Protein AF-A0AAV1SAD4-F1 (afdb_monomer)

Structure (mmCIF, N/CA/C/O backbone):
data_AF-A0AAV1SAD4-F1
#
_entry.id   AF-A0AAV1SAD4-F1
#
loop_
_atom_site.group_PDB
_atom_site.id
_atom_site.type_symbol
_atom_site.label_atom_id
_atom_site.label_alt_id
_atom_site.label_comp_id
_atom_site.label_asym_id
_atom_site.label_entity_id
_atom_site.label_seq_id
_atom_site.pdbx_PDB_ins_code
_atom_site.Cartn_x
_atom_site.Cartn_y
_atom_site.Cartn_z
_atom_site.occupancy
_atom_site.B_iso_or_equiv
_atom_site.auth_seq_id
_atom_site.auth_comp_id
_atom_site.auth_asym_id
_atom_site.auth_atom_id
_atom_site.pdbx_PDB_model_num
ATOM 1 N N . MET A 1 1 ? 13.005 -29.654 -19.635 1.00 47.50 1 MET A N 1
ATOM 2 C CA . MET A 1 1 ? 13.054 -30.539 -18.447 1.00 47.50 1 MET A CA 1
ATOM 3 C C . MET A 1 1 ? 14.117 -29.934 -17.543 1.00 47.50 1 MET A C 1
ATOM 5 O O . MET A 1 1 ? 15.241 -29.837 -17.996 1.00 47.50 1 MET A O 1
ATOM 9 N N . SER A 1 2 ? 13.834 -29.338 -16.391 1.00 42.03 2 SER A N 1
ATOM 10 C CA . SER A 1 2 ? 12.905 -29.763 -15.346 1.00 42.03 2 SER A CA 1
ATOM 11 C C . SER A 1 2 ? 12.350 -28.556 -14.591 1.00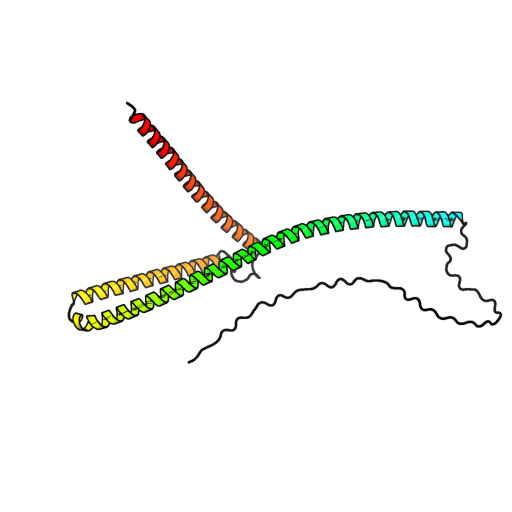 42.03 2 SER A C 1
ATOM 13 O O . SER A 1 2 ? 13.079 -27.618 -14.285 1.00 42.03 2 SER A O 1
ATOM 15 N N . CYS A 1 3 ? 11.055 -28.612 -14.304 1.00 34.84 3 CYS A N 1
ATOM 16 C CA . CYS A 1 3 ? 10.322 -27.637 -13.512 1.00 34.84 3 CYS A CA 1
ATOM 17 C C . CYS A 1 3 ? 10.484 -27.967 -12.021 1.00 34.84 3 CYS A C 1
ATOM 19 O O . CYS A 1 3 ? 10.421 -29.139 -11.648 1.00 34.84 3 CYS A O 1
ATOM 21 N N . VAL A 1 4 ? 10.635 -26.951 -11.172 1.00 51.88 4 VAL A N 1
ATOM 22 C CA . VAL A 1 4 ? 10.499 -27.070 -9.712 1.00 51.88 4 VAL A CA 1
ATOM 23 C C . VAL A 1 4 ? 9.319 -26.186 -9.299 1.00 51.88 4 VAL A C 1
ATOM 25 O O . VAL A 1 4 ? 9.331 -25.006 -9.644 1.00 51.88 4 VAL A O 1
ATOM 28 N N . PRO A 1 5 ? 8.291 -26.708 -8.607 1.00 47.97 5 PRO A N 1
ATOM 29 C CA . PRO A 1 5 ? 7.202 -25.884 -8.104 1.00 47.97 5 PRO A CA 1
ATOM 30 C C . PRO A 1 5 ? 7.558 -25.344 -6.712 1.00 47.97 5 PRO A C 1
ATOM 32 O O . PRO A 1 5 ? 7.865 -26.115 -5.802 1.00 47.97 5 PRO A O 1
ATOM 35 N N . ALA A 1 6 ? 7.496 -24.024 -6.533 1.00 39.41 6 ALA A N 1
ATOM 36 C CA . ALA A 1 6 ? 7.494 -23.405 -5.211 1.00 39.41 6 ALA A CA 1
ATOM 37 C C . ALA A 1 6 ? 6.048 -23.347 -4.695 1.00 39.41 6 ALA A C 1
ATOM 39 O O . ALA A 1 6 ? 5.151 -22.826 -5.352 1.00 39.41 6 ALA A O 1
ATOM 40 N N . SER A 1 7 ? 5.833 -23.962 -3.535 1.00 46.22 7 SER A N 1
ATOM 41 C CA . SER A 1 7 ? 4.544 -24.111 -2.864 1.00 46.22 7 SER A CA 1
ATOM 42 C C . SER A 1 7 ? 4.172 -22.827 -2.121 1.00 46.22 7 SER A C 1
ATOM 44 O O . SER A 1 7 ? 4.804 -22.490 -1.123 1.00 46.22 7 SER A O 1
ATOM 46 N N . THR A 1 8 ? 3.113 -22.150 -2.561 1.00 41.09 8 THR A N 1
ATOM 47 C CA . THR A 1 8 ? 2.478 -21.042 -1.833 1.00 41.09 8 THR A CA 1
ATOM 48 C C . THR A 1 8 ? 1.743 -21.579 -0.603 1.00 41.09 8 THR A C 1
ATOM 50 O O . THR A 1 8 ? 0.811 -22.372 -0.726 1.00 41.09 8 THR A O 1
ATOM 53 N N . ALA A 1 9 ? 2.160 -21.157 0.592 1.00 47.12 9 ALA A N 1
ATOM 54 C CA . ALA A 1 9 ? 1.452 -21.420 1.842 1.00 47.12 9 ALA A CA 1
ATOM 55 C C . ALA A 1 9 ? 0.443 -20.293 2.122 1.00 47.12 9 ALA A C 1
ATOM 57 O O . ALA A 1 9 ? 0.798 -19.117 2.107 1.00 47.12 9 ALA A O 1
ATOM 58 N N . ALA A 1 10 ? -0.815 -20.657 2.377 1.00 48.88 10 ALA A N 1
ATOM 59 C CA . ALA A 1 10 ? -1.876 -19.734 2.775 1.00 48.88 10 ALA A CA 1
ATOM 60 C C . ALA A 1 10 ? -1.817 -19.434 4.289 1.00 48.88 10 ALA A C 1
ATOM 62 O O . ALA A 1 10 ? -1.501 -20.338 5.069 1.00 48.88 10 ALA A O 1
ATOM 63 N N . PRO A 1 11 ? -2.170 -18.217 4.743 1.00 47.72 11 PRO A N 1
ATOM 64 C CA . PRO A 1 11 ? -2.260 -17.919 6.166 1.00 47.72 11 PRO A CA 1
ATOM 65 C C . PRO A 1 11 ? -3.552 -18.500 6.760 1.00 47.72 11 PRO A C 1
ATOM 67 O O . PRO A 1 11 ? -4.663 -18.105 6.412 1.00 47.72 11 PRO A O 1
ATOM 70 N N . THR A 1 12 ? -3.412 -19.437 7.696 1.00 42.53 12 THR A N 1
ATOM 71 C CA . THR A 1 12 ? -4.502 -19.894 8.568 1.00 42.53 12 THR A CA 1
ATOM 72 C C . THR A 1 12 ? -4.794 -18.847 9.639 1.00 42.53 12 THR A C 1
ATOM 74 O O . THR A 1 12 ? -3.995 -18.633 10.548 1.00 42.53 12 THR A O 1
ATOM 77 N N . THR A 1 13 ? -5.962 -18.216 9.556 1.00 45.00 13 THR A N 1
ATOM 78 C CA . THR A 1 13 ? -6.520 -17.357 10.605 1.00 45.00 13 THR A CA 1
ATOM 79 C C . THR A 1 13 ? -7.121 -18.214 11.719 1.00 45.00 13 THR A C 1
ATOM 81 O O . THR A 1 13 ? -8.173 -18.832 11.545 1.00 45.00 13 THR A O 1
ATOM 84 N N . THR A 1 14 ? -6.466 -18.248 12.876 1.00 44.12 14 THR A N 1
ATOM 85 C CA . THR A 1 14 ? -6.979 -18.902 14.086 1.00 44.12 14 THR A CA 1
ATOM 86 C C . THR A 1 14 ? -7.997 -17.987 14.769 1.00 44.12 14 THR A C 1
ATOM 88 O O . THR A 1 14 ? -7.634 -16.994 15.396 1.00 44.12 14 THR A O 1
ATOM 91 N N . SER A 1 15 ? -9.286 -18.305 14.648 1.00 40.00 15 SER A N 1
ATOM 92 C CA . SER A 1 15 ? -10.351 -17.653 15.413 1.00 40.00 15 SER A CA 1
ATOM 93 C C . SER A 1 15 ? -10.410 -18.222 16.832 1.00 40.00 15 SER A C 1
ATOM 95 O O . SER A 1 15 ? -10.844 -19.352 17.049 1.00 40.00 15 SER A O 1
ATOM 97 N N . SER A 1 16 ? -9.995 -17.425 17.813 1.00 39.62 16 SER A N 1
ATOM 98 C CA . SER A 1 16 ? -10.143 -17.725 19.239 1.00 39.62 16 SER A CA 1
ATOM 99 C C . SER A 1 16 ? -11.574 -17.415 19.690 1.00 39.62 16 SER A C 1
ATOM 101 O O . SER A 1 16 ? -11.903 -16.275 20.009 1.00 39.62 16 SER A O 1
ATOM 103 N N . SER A 1 17 ? -12.445 -18.423 19.713 1.00 39.91 17 SER A N 1
ATOM 104 C CA . SER A 1 17 ? -13.779 -18.324 20.312 1.00 39.91 17 SER A CA 1
ATOM 105 C C . SER A 1 17 ? -13.688 -18.436 21.837 1.00 39.91 17 SER A C 1
ATOM 107 O O . SER A 1 17 ? -13.394 -19.505 22.374 1.00 39.91 17 SER A O 1
ATOM 109 N N . SER A 1 18 ? -13.955 -17.339 22.544 1.00 41.00 18 SER A N 1
ATOM 110 C CA . SER A 1 18 ? -14.131 -17.313 23.995 1.00 41.00 18 SER A CA 1
ATOM 111 C C . SER A 1 18 ? -15.512 -17.863 24.369 1.00 41.00 18 SER A C 1
ATOM 113 O O . SER A 1 18 ? -16.544 -17.223 24.182 1.00 41.00 18 SER A O 1
ATOM 115 N N . THR A 1 19 ? -15.547 -19.079 24.912 1.00 36.53 19 THR A N 1
ATOM 116 C CA . THR A 1 19 ? -16.754 -19.665 25.507 1.00 36.53 19 THR A CA 1
ATOM 117 C C . THR A 1 19 ? -17.014 -19.043 26.877 1.00 36.53 19 THR A C 1
ATOM 119 O O . THR A 1 19 ? -16.312 -19.337 27.845 1.00 36.53 19 THR A O 1
ATOM 122 N N . THR A 1 20 ? -18.033 -18.194 26.975 1.00 38.34 20 THR A N 1
ATOM 123 C CA . THR A 1 20 ? -18.615 -17.745 28.242 1.00 38.34 20 THR A CA 1
ATOM 124 C C . THR A 1 20 ? -19.526 -18.841 28.798 1.00 38.34 20 THR A C 1
ATOM 126 O O . THR A 1 20 ? -20.570 -19.171 28.239 1.00 38.34 20 THR A O 1
ATOM 129 N N . THR A 1 21 ? -19.126 -19.441 29.916 1.00 34.22 21 THR A N 1
ATOM 130 C CA . THR A 1 21 ? -19.939 -20.392 30.677 1.00 34.22 21 THR A CA 1
ATOM 131 C C . THR A 1 21 ? -21.020 -19.645 31.459 1.00 34.22 21 THR A C 1
ATOM 133 O O . THR A 1 21 ? -20.768 -19.047 32.502 1.00 34.22 21 THR A O 1
ATOM 136 N N . ALA A 1 22 ? -22.255 -19.689 30.961 1.00 37.06 22 ALA A N 1
ATOM 137 C CA . ALA A 1 22 ? -23.435 -19.313 31.729 1.00 37.06 22 ALA A CA 1
ATOM 138 C C . ALA A 1 22 ? -23.780 -20.442 32.719 1.00 37.06 22 ALA A C 1
ATOM 140 O O . ALA A 1 22 ? -24.208 -21.523 32.321 1.00 37.06 22 ALA A O 1
ATOM 141 N N . GLN A 1 23 ? -23.589 -20.202 34.019 1.00 38.56 23 GLN A N 1
ATOM 142 C CA . GLN A 1 23 ? -24.129 -21.059 35.077 1.00 38.56 23 GLN A CA 1
ATOM 143 C C . GLN A 1 23 ? -25.622 -20.761 35.260 1.00 38.56 23 GLN A C 1
ATOM 145 O O . GLN A 1 23 ? -26.006 -19.797 35.919 1.00 38.56 23 GLN A O 1
ATOM 150 N N . THR A 1 24 ? -26.473 -21.606 34.685 1.00 34.53 24 THR A N 1
ATOM 151 C CA . THR A 1 24 ? -27.899 -21.679 35.017 1.00 34.53 24 THR A CA 1
ATOM 152 C C . THR A 1 24 ? -28.113 -22.770 36.063 1.00 34.53 24 THR A C 1
ATOM 154 O O . THR A 1 24 ? -28.071 -23.959 35.747 1.00 34.53 24 THR A O 1
ATOM 157 N N . SER A 1 25 ? -28.353 -22.375 37.312 1.00 38.00 25 SER A N 1
ATOM 158 C CA . SER A 1 25 ? -28.836 -23.278 38.361 1.00 38.00 25 SER A CA 1
ATOM 159 C C . SER A 1 25 ? -30.273 -23.698 38.050 1.00 38.00 25 SER A C 1
ATOM 161 O O . SER A 1 25 ? -31.189 -22.884 38.142 1.00 38.00 25 SER A O 1
ATOM 163 N N . SER A 1 26 ? -30.474 -24.967 37.693 1.00 33.97 26 SER A N 1
ATOM 164 C CA . SER A 1 26 ? -31.797 -25.592 37.617 1.00 33.97 26 SER A CA 1
ATOM 165 C C . SER A 1 26 ? -31.965 -26.560 38.789 1.00 33.97 26 SER A C 1
ATOM 167 O O . SER A 1 26 ? -31.167 -27.472 38.992 1.00 33.97 26 SER A O 1
ATOM 169 N N . LEU A 1 27 ? -32.991 -26.318 39.606 1.00 34.34 27 LEU A N 1
ATOM 170 C CA . LEU A 1 27 ? -33.433 -27.223 40.662 1.00 34.34 27 LEU A CA 1
ATOM 171 C C . LEU A 1 27 ? -34.389 -28.243 40.037 1.00 34.34 27 LEU A C 1
ATOM 173 O O . LEU A 1 27 ? -35.474 -27.887 39.581 1.00 34.34 27 LEU A O 1
ATOM 177 N N . VAL A 1 28 ? -33.971 -29.506 40.011 1.00 35.78 28 VAL A N 1
ATOM 178 C CA . VAL A 1 28 ? -34.804 -30.640 39.603 1.00 35.78 28 VAL A CA 1
ATOM 179 C C . VAL A 1 28 ? -35.672 -31.054 40.793 1.00 35.78 28 VAL A C 1
ATOM 181 O O . VAL A 1 28 ? -35.161 -31.475 41.828 1.00 35.78 28 VAL A O 1
ATOM 184 N N . VAL A 1 29 ? -36.992 -30.938 40.641 1.00 40.72 29 VAL A N 1
ATOM 185 C CA . VAL A 1 29 ? -37.989 -31.551 41.528 1.00 40.72 29 VAL A CA 1
ATOM 186 C C . VAL A 1 29 ? -38.314 -32.938 40.979 1.00 40.72 29 VAL A C 1
ATOM 188 O O . VAL A 1 29 ? -38.697 -33.066 39.818 1.00 40.72 29 VAL A O 1
ATOM 191 N N . ALA A 1 30 ? -38.197 -33.969 41.813 1.00 39.44 30 ALA A N 1
ATOM 192 C CA . ALA A 1 30 ? -38.729 -35.302 41.543 1.00 39.44 30 ALA A CA 1
ATOM 193 C C . ALA A 1 30 ? -39.940 -35.563 42.461 1.00 39.44 30 ALA A C 1
ATOM 195 O O . ALA A 1 30 ? -39.843 -35.288 43.659 1.00 39.44 30 ALA A O 1
ATOM 196 N N . PRO A 1 31 ? -41.069 -36.100 41.959 1.00 49.00 31 PRO A N 1
ATOM 197 C CA . PRO A 1 31 ? -42.171 -36.537 42.802 1.00 49.00 31 PRO A CA 1
ATOM 198 C C . PRO A 1 31 ? -42.056 -38.039 43.090 1.00 49.00 31 PRO A C 1
ATOM 200 O O . PRO A 1 31 ? -41.781 -38.838 42.197 1.00 49.00 31 PRO A O 1
ATOM 203 N N . SER A 1 32 ? -42.319 -38.461 44.324 1.00 36.62 32 SER A N 1
ATOM 204 C CA . SER A 1 32 ? -42.638 -39.863 44.625 1.00 36.62 32 SER A CA 1
ATOM 205 C C . SER A 1 32 ? -43.523 -39.937 45.864 1.00 36.62 32 SER A C 1
ATOM 207 O O . SER A 1 32 ? -43.111 -39.588 46.966 1.00 36.62 32 SER A O 1
ATOM 209 N N . SER A 1 33 ? -44.765 -40.367 45.642 1.00 46.34 33 SER A N 1
ATOM 210 C CA . SER A 1 33 ? -45.731 -40.730 46.677 1.00 46.34 33 SER A CA 1
ATOM 211 C C . SER A 1 33 ? -45.320 -42.026 47.373 1.00 46.34 33 SER A C 1
ATOM 213 O O . SER A 1 33 ? -44.885 -42.970 46.718 1.00 46.34 33 SER A O 1
ATOM 215 N N . GLY A 1 34 ? -45.547 -42.094 48.683 1.00 37.94 34 GLY A N 1
ATOM 216 C CA . GLY A 1 34 ? -45.441 -43.312 49.478 1.00 37.94 34 GLY A CA 1
ATOM 217 C C . GLY A 1 34 ? -46.221 -43.161 50.778 1.00 37.94 34 GLY A C 1
ATOM 218 O O . GLY A 1 34 ? -45.731 -42.581 51.741 1.00 37.94 34 GLY A O 1
ATOM 219 N N . THR A 1 35 ? -47.458 -43.652 50.789 1.00 42.91 35 THR A N 1
ATOM 220 C CA . THR A 1 35 ? -48.284 -43.820 51.988 1.00 42.91 35 THR A CA 1
ATOM 221 C C . THR A 1 35 ? -47.837 -45.070 52.740 1.00 42.91 35 THR A C 1
ATOM 223 O O . THR A 1 35 ? -47.838 -46.150 52.157 1.00 42.91 35 THR A O 1
ATOM 226 N N . SER A 1 36 ? -47.533 -44.946 54.034 1.00 36.09 36 SER A N 1
ATOM 227 C CA . SER A 1 36 ? -47.919 -45.950 55.036 1.00 36.09 36 SER A CA 1
ATOM 228 C C . SER A 1 36 ? -47.725 -45.426 56.458 1.00 36.09 36 SER A C 1
ATOM 230 O O . SER A 1 36 ? -46.679 -44.892 56.815 1.00 36.09 36 SER A O 1
ATOM 232 N N . SER A 1 37 ? -48.776 -45.575 57.256 1.00 44.12 37 SER A N 1
ATOM 233 C CA . SER A 1 37 ? -48.882 -45.168 58.654 1.00 44.12 37 SER A CA 1
ATOM 234 C C . SER A 1 37 ? -48.342 -46.252 59.592 1.00 44.12 37 SER A C 1
ATOM 236 O O . SER A 1 37 ? -48.766 -47.397 59.474 1.00 44.12 37 SER A O 1
ATOM 238 N N . SER A 1 38 ? -47.540 -45.896 60.607 1.00 32.88 38 SER A N 1
ATOM 239 C CA . SER A 1 38 ? -47.575 -46.582 61.912 1.00 32.88 38 SER A CA 1
ATOM 240 C C . SER A 1 38 ? -47.016 -45.721 63.063 1.00 32.88 38 SER A C 1
ATOM 242 O O . SER A 1 38 ? -45.835 -45.404 63.120 1.00 32.88 38 SER A O 1
ATOM 244 N N . VAL A 1 39 ? -47.942 -45.347 63.943 1.00 39.41 39 VAL A N 1
ATOM 245 C CA . VAL A 1 39 ? -47.931 -45.081 65.397 1.00 39.41 39 VAL A CA 1
ATOM 246 C C . VAL A 1 39 ? -46.599 -44.984 66.189 1.00 39.41 39 VAL A C 1
ATOM 248 O O . VAL A 1 39 ? -45.808 -45.918 66.249 1.00 39.41 39 VAL A O 1
ATOM 251 N N . THR A 1 40 ? -46.510 -43.876 66.947 1.00 42.31 40 THR A N 1
ATOM 252 C CA . THR A 1 40 ? -45.851 -43.644 68.261 1.00 42.31 40 THR A CA 1
ATOM 253 C C . THR A 1 40 ? -44.348 -43.884 68.444 1.00 42.31 40 THR A C 1
ATOM 255 O O . THR A 1 40 ? -43.922 -44.980 68.785 1.00 42.31 40 THR A O 1
ATOM 258 N N . ALA A 1 41 ? -43.592 -42.780 68.476 1.00 34.94 41 ALA A N 1
ATOM 259 C CA . ALA A 1 41 ? -42.580 -42.515 69.502 1.00 34.94 41 ALA A CA 1
ATOM 260 C C . ALA A 1 41 ? -42.343 -40.997 69.606 1.00 34.94 41 ALA A C 1
ATOM 262 O O . ALA A 1 41 ? -42.119 -40.315 68.610 1.00 34.94 41 ALA A O 1
ATOM 263 N N . LEU A 1 42 ? -42.440 -40.466 70.824 1.00 51.56 42 LEU A N 1
ATOM 264 C CA . LEU A 1 42 ? -42.079 -39.096 71.174 1.00 51.56 42 LEU A CA 1
ATOM 265 C C . LEU A 1 42 ? -40.561 -38.930 71.047 1.00 51.56 42 LEU A C 1
ATOM 267 O O . LEU A 1 42 ? -39.835 -39.241 71.985 1.00 51.56 42 LEU A O 1
ATOM 271 N N . THR A 1 43 ? -40.079 -38.413 69.924 1.00 39.72 43 THR A N 1
ATOM 272 C CA . THR A 1 43 ? -38.718 -37.880 69.809 1.00 39.72 43 THR A CA 1
ATOM 273 C C . THR A 1 43 ? -38.718 -36.695 68.853 1.00 39.72 43 THR A C 1
ATOM 275 O O . THR A 1 43 ? -39.363 -36.701 67.809 1.00 39.72 43 THR A O 1
ATOM 278 N N . ALA A 1 44 ? -38.063 -35.628 69.303 1.00 51.78 44 ALA A N 1
ATOM 279 C CA . ALA A 1 44 ? -38.065 -34.292 68.731 1.00 51.78 44 ALA A CA 1
ATOM 280 C C . ALA A 1 44 ? -37.983 -34.270 67.196 1.00 51.78 44 ALA A C 1
ATOM 282 O O . ALA A 1 44 ? -37.017 -34.751 66.606 1.00 51.78 44 ALA A O 1
ATOM 283 N N . ALA A 1 45 ? -38.970 -33.627 66.566 1.00 41.94 45 ALA A N 1
ATOM 284 C CA . ALA A 1 45 ? -38.837 -33.149 65.198 1.00 41.94 45 ALA A CA 1
ATOM 285 C C . ALA A 1 45 ? -37.524 -32.348 65.078 1.00 41.94 45 ALA A C 1
ATOM 287 O O . ALA A 1 45 ? -37.270 -31.508 65.953 1.0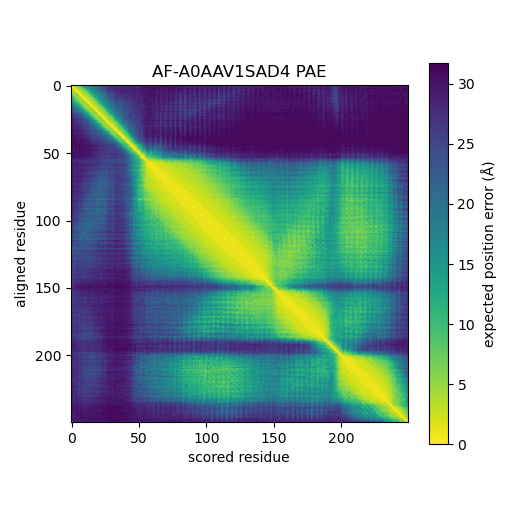0 41.94 45 ALA A O 1
ATOM 288 N N . PRO A 1 46 ? -36.702 -32.549 64.030 1.00 45.28 46 PRO A N 1
ATOM 289 C CA . PRO A 1 46 ? -35.604 -31.643 63.744 1.00 45.28 46 PRO A CA 1
ATOM 290 C C . PRO A 1 46 ? -36.220 -30.274 63.459 1.00 45.28 46 PRO A C 1
ATOM 292 O O . PRO A 1 46 ? -36.757 -30.022 62.380 1.00 45.28 46 PRO A O 1
ATOM 295 N N . LYS A 1 47 ? -36.209 -29.393 64.462 1.00 52.91 47 LYS A N 1
ATOM 296 C CA . LYS A 1 47 ? -36.458 -27.975 64.250 1.00 52.91 47 LYS A CA 1
ATOM 297 C C . LYS A 1 47 ? -35.346 -27.507 63.325 1.00 52.91 47 LYS A C 1
ATOM 299 O O . LYS A 1 47 ? -34.212 -27.316 63.755 1.00 52.91 47 LYS A O 1
ATOM 304 N N . LEU A 1 48 ? -35.697 -27.323 62.054 1.00 49.59 48 LEU A N 1
ATOM 305 C CA . LEU A 1 48 ? -35.081 -26.303 61.214 1.00 49.59 48 LEU A CA 1
ATOM 306 C C . LEU A 1 48 ? -34.882 -25.069 62.112 1.00 49.59 48 LEU A C 1
ATOM 308 O O . LEU A 1 48 ? -35.788 -24.800 62.913 1.00 49.59 48 LEU A O 1
ATOM 312 N N . PRO A 1 49 ? -33.744 -24.354 62.071 1.00 48.59 49 PRO A N 1
ATOM 313 C CA . PRO A 1 49 ? -33.608 -23.113 62.817 1.00 48.59 49 PRO A CA 1
ATOM 314 C C . PRO A 1 49 ? -34.615 -22.111 62.241 1.00 48.59 49 PRO A C 1
ATOM 316 O O . PRO A 1 49 ? -34.321 -21.333 61.342 1.00 48.59 49 PRO A O 1
ATOM 319 N N . SER A 1 50 ? -35.853 -22.192 62.716 1.00 55.66 50 SER A N 1
ATOM 320 C CA . SER A 1 50 ? -36.910 -21.252 62.432 1.00 55.66 50 SER A CA 1
ATOM 321 C C . SER A 1 50 ? -36.515 -19.989 63.162 1.00 55.66 50 SER A C 1
ATOM 323 O O . SER A 1 50 ? -36.740 -19.846 64.363 1.00 55.66 50 SER A O 1
ATOM 325 N N . GLU A 1 51 ? -35.962 -19.049 62.410 1.00 56.78 51 GLU A N 1
ATOM 326 C CA . GLU A 1 51 ? -35.687 -17.671 62.821 1.00 56.78 51 GLU A CA 1
ATOM 327 C C . GLU A 1 51 ? -36.943 -16.927 63.343 1.00 56.78 51 GLU A C 1
ATOM 329 O O . GLU A 1 51 ? -36.869 -15.810 63.848 1.00 56.78 51 GLU A O 1
ATOM 334 N N . VAL A 1 52 ? -38.098 -17.593 63.260 1.00 55.53 52 VAL A N 1
ATOM 335 C CA . VAL A 1 52 ? -39.450 -17.183 63.644 1.00 55.53 52 VAL A CA 1
ATOM 336 C C . VAL A 1 52 ? -39.859 -17.662 65.051 1.00 55.53 52 VAL A C 1
ATOM 338 O O . VAL A 1 52 ? -40.753 -17.079 65.659 1.00 55.53 52 VAL A O 1
ATOM 341 N N . THR A 1 53 ? -39.242 -18.709 65.615 1.00 52.09 53 THR A N 1
ATOM 342 C CA . THR A 1 53 ? -39.650 -19.224 66.940 1.00 52.09 53 THR A CA 1
ATOM 343 C C . THR A 1 53 ? -39.045 -18.402 68.076 1.00 52.09 53 THR A C 1
ATOM 345 O O . THR A 1 53 ? -37.892 -18.603 68.440 1.00 52.09 53 THR A O 1
ATOM 348 N N . GLY A 1 54 ? -39.848 -17.499 68.646 1.00 62.72 54 GLY A N 1
ATOM 349 C CA . GLY A 1 54 ? -39.479 -16.641 69.781 1.00 62.72 54 GLY A CA 1
ATOM 350 C C . GLY A 1 54 ? -39.571 -15.138 69.500 1.00 62.72 54 GLY A C 1
ATOM 351 O O . GLY A 1 54 ? -39.480 -14.361 70.444 1.00 62.72 54 GLY A O 1
ATOM 352 N N . LYS A 1 55 ? -39.793 -14.742 68.239 1.00 62.56 55 LYS A N 1
ATOM 353 C CA . LYS A 1 55 ? -39.997 -13.349 67.816 1.00 62.56 55 LYS A CA 1
ATOM 354 C C . LYS A 1 55 ? -41.489 -13.025 67.737 1.00 62.56 55 LYS A C 1
ATOM 356 O O . LYS A 1 55 ? -42.290 -13.881 67.348 1.00 62.56 55 LYS A O 1
ATOM 361 N N . THR A 1 56 ? -41.888 -11.808 68.097 1.00 77.88 56 THR A N 1
ATOM 362 C CA . THR A 1 56 ? -43.279 -11.371 67.884 1.00 77.88 56 THR A CA 1
ATOM 363 C C . THR A 1 56 ? -43.543 -11.190 66.383 1.00 77.88 56 THR A C 1
ATOM 365 O O . THR A 1 56 ? -42.625 -10.949 65.603 1.00 77.88 56 THR A O 1
ATOM 368 N N . VAL A 1 57 ? -44.804 -11.301 65.944 1.00 82.50 57 VAL A N 1
ATOM 369 C CA . VAL A 1 57 ? -45.186 -11.080 64.528 1.00 82.50 57 VAL A CA 1
ATOM 370 C C . VAL A 1 57 ? -44.660 -9.733 64.009 1.00 82.50 57 VAL A C 1
ATOM 372 O O . VAL A 1 57 ? -44.254 -9.615 62.857 1.00 82.50 57 VAL A O 1
ATOM 375 N N . GLU A 1 58 ? -44.606 -8.736 64.886 1.00 82.94 58 GLU A N 1
ATOM 376 C CA . GLU A 1 58 ? -44.101 -7.399 64.597 1.00 82.94 58 GLU A CA 1
ATOM 377 C C . GLU A 1 58 ? -42.585 -7.367 64.320 1.00 82.94 58 GLU A C 1
ATOM 379 O O . GLU A 1 58 ? -42.149 -6.679 63.397 1.00 82.94 58 GLU A O 1
ATOM 384 N N . GLU A 1 59 ? -41.780 -8.168 65.029 1.00 84.88 59 GLU A N 1
ATOM 385 C CA . GLU A 1 59 ? -40.348 -8.333 64.731 1.00 84.88 59 GLU A CA 1
ATOM 386 C C . GLU A 1 59 ? -40.111 -8.992 63.369 1.00 84.88 59 GLU A C 1
ATOM 388 O O . GLU A 1 59 ? -39.213 -8.578 62.640 1.00 84.88 59 GLU A O 1
ATOM 393 N N . ILE A 1 60 ? -40.937 -9.972 62.986 1.00 87.00 60 ILE A N 1
ATOM 394 C CA . ILE A 1 60 ? -40.829 -10.649 61.682 1.00 87.00 60 ILE A CA 1
ATOM 395 C C . ILE A 1 60 ? -41.159 -9.677 60.545 1.00 87.00 60 ILE A C 1
ATOM 397 O O . ILE A 1 60 ? -40.442 -9.619 59.549 1.00 87.00 60 ILE A O 1
ATOM 401 N N . ILE A 1 61 ? -42.215 -8.873 60.707 1.00 88.94 61 ILE A N 1
ATOM 402 C CA . ILE A 1 61 ? -42.585 -7.840 59.731 1.00 88.94 61 ILE A CA 1
ATOM 403 C C . ILE A 1 61 ? -41.464 -6.805 59.596 1.00 88.94 61 ILE A C 1
ATOM 405 O O . ILE A 1 61 ? -41.152 -6.380 58.482 1.00 88.94 61 ILE A O 1
ATOM 409 N N . LYS A 1 62 ? -40.841 -6.406 60.710 1.00 90.75 62 LYS A N 1
ATOM 410 C CA . LYS A 1 62 ? -39.726 -5.456 60.702 1.00 90.75 62 LYS A CA 1
ATOM 411 C C . LYS A 1 62 ? -38.498 -6.019 59.981 1.00 90.75 62 LYS A C 1
ATOM 413 O O . LYS A 1 62 ? -37.907 -5.297 59.180 1.00 90.75 62 LYS A O 1
ATOM 418 N N . GLU A 1 63 ? -38.156 -7.284 60.217 1.00 92.69 63 GLU A N 1
ATOM 419 C CA . GLU A 1 63 ? -37.049 -7.973 59.539 1.00 92.69 63 GLU A CA 1
ATOM 420 C C . GLU A 1 63 ? -37.301 -8.087 58.030 1.00 92.69 63 GLU A C 1
ATOM 422 O O . GLU A 1 63 ? -36.472 -7.663 57.230 1.00 92.69 63 GLU A O 1
ATOM 427 N N . TRP A 1 64 ? -38.487 -8.548 57.618 1.00 94.50 64 TRP A N 1
ATOM 428 C CA . TRP A 1 64 ? -38.843 -8.631 56.197 1.00 94.50 64 TRP A CA 1
ATOM 429 C C . TRP A 1 64 ? -38.843 -7.269 55.506 1.00 94.50 64 TRP A C 1
ATOM 431 O O . TRP A 1 64 ? -38.453 -7.170 54.345 1.00 94.50 64 TRP A O 1
ATOM 441 N N . ASN A 1 65 ? -39.259 -6.207 56.200 1.00 94.56 65 ASN A N 1
ATOM 442 C CA . ASN A 1 65 ? -39.204 -4.853 55.656 1.00 94.56 65 ASN A CA 1
ATOM 443 C C . ASN A 1 65 ? -37.750 -4.384 55.476 1.00 94.56 65 ASN A C 1
ATOM 445 O O . ASN A 1 65 ? -37.399 -3.874 54.412 1.00 94.56 65 ASN A O 1
ATOM 449 N N . ALA A 1 66 ? -36.886 -4.635 56.466 1.00 95.06 66 ALA A N 1
ATOM 450 C CA . ALA A 1 66 ? -35.460 -4.333 56.373 1.00 95.06 66 ALA A CA 1
ATOM 451 C C . ALA A 1 66 ? -34.785 -5.105 55.224 1.00 95.06 66 ALA A C 1
ATOM 453 O O . ALA A 1 66 ? -34.095 -4.499 54.400 1.00 95.06 66 ALA A O 1
ATOM 454 N N . GLU A 1 67 ? -35.046 -6.408 55.104 1.00 96.31 67 GLU A N 1
ATOM 455 C CA . GLU A 1 67 ? -34.521 -7.255 54.028 1.00 96.31 67 GLU A CA 1
ATOM 456 C C . GLU A 1 67 ? -35.043 -6.815 52.650 1.00 96.31 67 GLU A C 1
ATOM 458 O O . GLU A 1 67 ? -34.282 -6.750 51.677 1.00 96.31 67 GLU A O 1
ATOM 463 N N . LEU A 1 68 ? -36.326 -6.452 52.553 1.00 96.62 68 LEU A N 1
ATOM 464 C CA . LEU A 1 68 ? -36.922 -5.923 51.326 1.00 96.62 68 LEU A CA 1
ATOM 465 C C . LEU A 1 68 ? -36.269 -4.598 50.925 1.00 96.62 68 LEU A C 1
ATOM 467 O O . LEU A 1 68 ? -35.940 -4.406 49.751 1.00 96.62 68 LEU A O 1
ATOM 471 N N . GLN A 1 69 ? -36.049 -3.692 51.878 1.00 96.44 69 GLN A N 1
ATOM 472 C CA . GLN A 1 69 ? -35.404 -2.407 51.627 1.00 96.44 69 GLN A CA 1
ATOM 473 C C . GLN A 1 69 ? -33.938 -2.597 51.206 1.00 96.44 69 GLN A C 1
ATOM 475 O O . GLN A 1 69 ? -33.480 -1.953 50.254 1.00 96.44 69 GLN A O 1
ATOM 480 N N . GLU A 1 70 ? -33.219 -3.532 51.832 1.00 97.25 70 GLU A N 1
ATOM 481 C CA . GLU A 1 70 ? -31.850 -3.888 51.457 1.00 97.25 70 GLU A CA 1
ATOM 482 C C . GLU A 1 70 ? -31.787 -4.476 50.038 1.00 97.25 70 GLU A C 1
ATOM 484 O O . GLU A 1 70 ? -30.997 -4.014 49.203 1.00 97.25 70 GLU A O 1
ATOM 489 N N . ARG A 1 71 ? -32.638 -5.462 49.726 1.00 96.75 71 ARG A N 1
ATOM 490 C CA . ARG A 1 71 ? -32.714 -6.078 48.392 1.00 96.75 71 ARG A CA 1
ATOM 491 C C . ARG A 1 71 ? -33.116 -5.075 47.323 1.00 96.75 71 ARG A C 1
ATOM 493 O O . ARG A 1 71 ? -32.504 -5.064 46.259 1.00 96.75 71 ARG A O 1
ATOM 500 N N . THR A 1 72 ? -34.066 -4.190 47.615 1.00 97.00 72 THR A N 1
ATOM 501 C CA . THR A 1 72 ? -34.459 -3.100 46.709 1.00 97.00 72 THR A CA 1
ATOM 502 C C . THR A 1 72 ? -33.280 -2.164 46.442 1.00 97.00 72 THR A C 1
ATOM 504 O O . THR A 1 72 ? -33.024 -1.782 45.298 1.00 97.00 72 THR A O 1
ATOM 507 N N . GLY A 1 73 ? -32.494 -1.847 47.476 1.00 97.44 73 GLY A N 1
ATOM 508 C CA . GLY A 1 73 ? -31.266 -1.067 47.343 1.00 97.44 73 GLY A CA 1
ATOM 509 C C . GLY A 1 73 ? -30.221 -1.740 46.447 1.00 97.44 73 GLY A C 1
ATOM 510 O O . GLY A 1 73 ? -29.652 -1.082 45.571 1.00 97.44 73 GLY A O 1
ATOM 511 N N . LYS A 1 74 ? -29.983 -3.046 46.626 1.00 97.25 74 LYS A N 1
ATOM 512 C CA . LYS A 1 74 ? -29.061 -3.839 45.788 1.00 97.25 74 LYS A CA 1
ATOM 513 C C . LYS A 1 74 ? -29.556 -3.947 44.344 1.00 97.25 74 LYS A C 1
ATOM 515 O O . LYS A 1 74 ? -28.773 -3.700 43.429 1.00 97.25 74 LYS A O 1
ATOM 520 N N . PHE A 1 75 ? -30.844 -4.223 44.145 1.00 97.88 75 PHE A N 1
ATOM 521 C CA . PHE A 1 75 ? -31.465 -4.298 42.824 1.00 97.88 75 PHE A CA 1
ATOM 522 C C . PHE A 1 75 ? -31.323 -2.979 42.067 1.00 97.88 75 PHE A C 1
ATOM 524 O O . PHE A 1 75 ? -30.893 -2.974 40.918 1.00 97.88 75 PHE A O 1
ATOM 531 N N . ARG A 1 76 ? -31.580 -1.839 42.722 1.00 97.88 76 ARG A N 1
ATOM 532 C CA . ARG A 1 76 ? -31.400 -0.523 42.095 1.00 97.88 76 ARG A CA 1
ATOM 533 C C . ARG A 1 76 ? -29.953 -0.295 41.654 1.00 97.88 76 ARG A C 1
ATOM 535 O O . ARG A 1 76 ? -29.734 0.174 40.544 1.00 97.88 76 ARG A O 1
ATOM 542 N N . LYS A 1 77 ? -28.970 -0.644 42.493 1.00 97.69 77 LYS A N 1
ATOM 543 C CA . LYS A 1 77 ? -27.542 -0.538 42.136 1.00 97.69 77 LYS A CA 1
ATOM 544 C C . LYS A 1 77 ? -27.193 -1.423 40.936 1.00 97.69 77 LYS A C 1
ATOM 546 O O . LYS A 1 77 ? -26.505 -0.962 40.032 1.00 97.69 77 LYS A O 1
ATOM 551 N N . GLN A 1 78 ? -27.690 -2.660 40.912 1.00 97.69 78 GLN A N 1
ATOM 552 C CA . GLN A 1 78 ? -27.495 -3.574 39.785 1.00 97.69 78 GLN A CA 1
ATOM 553 C C . GLN A 1 78 ? -28.151 -3.046 38.508 1.00 97.69 78 GLN A C 1
ATOM 555 O O . GLN A 1 78 ? -27.506 -3.035 37.468 1.00 97.69 78 GLN A O 1
ATOM 560 N N . ALA A 1 79 ? -29.381 -2.536 38.582 1.00 98.25 79 ALA A N 1
ATOM 561 C CA . ALA A 1 79 ? -30.067 -1.939 37.440 1.00 98.25 79 ALA A CA 1
ATOM 562 C C . ALA A 1 79 ? -29.291 -0.739 36.871 1.00 98.25 79 ALA A C 1
ATOM 564 O O . ALA A 1 79 ? -29.161 -0.615 35.656 1.00 98.25 79 ALA A O 1
ATOM 565 N N . THR A 1 80 ? -28.714 0.112 37.731 1.00 97.88 80 THR A N 1
ATOM 566 C CA . THR A 1 80 ? -27.843 1.212 37.288 1.00 97.88 80 THR A CA 1
ATOM 567 C C . THR A 1 80 ? -26.567 0.697 36.616 1.00 97.88 80 THR A C 1
ATOM 569 O O . THR A 1 80 ? -26.226 1.170 35.537 1.00 97.88 80 THR A O 1
ATOM 572 N N . ALA A 1 81 ? -25.896 -0.304 37.193 1.00 98.06 81 ALA A N 1
ATOM 573 C CA . ALA A 1 81 ? -24.696 -0.892 36.594 1.00 98.06 81 ALA A CA 1
ATOM 574 C C . ALA A 1 81 ? -24.986 -1.549 35.231 1.00 98.06 81 ALA A C 1
ATOM 576 O O . ALA A 1 81 ? -24.224 -1.364 34.285 1.00 98.06 81 ALA A O 1
ATOM 577 N N . ILE A 1 82 ? -26.114 -2.256 35.106 1.00 98.19 82 ILE A N 1
ATOM 578 C CA . ILE A 1 82 ? -26.562 -2.853 33.841 1.00 98.19 82 ILE A CA 1
ATOM 579 C C . ILE A 1 82 ? -26.819 -1.761 32.798 1.00 98.19 82 ILE A C 1
ATOM 581 O O . ILE A 1 82 ? -26.367 -1.900 31.667 1.00 98.19 82 ILE A O 1
ATOM 585 N N . ALA A 1 83 ? -27.470 -0.655 33.169 1.00 98.06 83 ALA A N 1
ATOM 586 C CA . ALA A 1 83 ? -27.693 0.464 32.253 1.00 98.06 83 ALA A CA 1
ATOM 587 C C . ALA A 1 83 ? -26.375 1.106 31.773 1.00 98.06 83 ALA A C 1
ATOM 589 O O . ALA A 1 83 ? -26.243 1.477 30.606 1.00 98.06 83 ALA A O 1
ATOM 590 N N . GLU A 1 84 ? -25.368 1.215 32.645 1.00 98.31 84 GLU A N 1
ATOM 591 C CA . GLU A 1 84 ? -24.037 1.699 32.256 1.00 98.31 84 GLU A CA 1
ATOM 592 C C . GLU A 1 84 ? -23.293 0.727 31.334 1.00 98.31 84 GLU A C 1
ATOM 594 O O . GLU A 1 84 ? -22.552 1.159 30.444 1.00 98.31 84 GLU A O 1
ATOM 599 N N . TRP A 1 85 ? -23.450 -0.579 31.549 1.00 98.25 85 TRP A N 1
ATOM 600 C CA . TRP A 1 85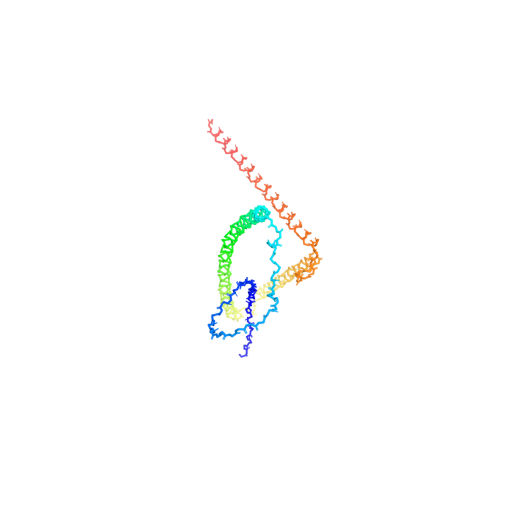 ? -22.887 -1.600 30.670 1.00 98.25 85 TRP A CA 1
ATOM 601 C C . TRP A 1 85 ? -23.571 -1.606 29.307 1.00 98.25 85 TRP A C 1
ATOM 603 O O . TRP A 1 85 ? -22.871 -1.619 28.298 1.00 98.25 85 TRP A O 1
ATOM 613 N N . ASP A 1 86 ? -24.896 -1.492 29.261 1.00 98.50 86 ASP A N 1
ATOM 614 C CA . ASP A 1 86 ? -25.658 -1.393 28.013 1.00 98.50 86 ASP A CA 1
ATOM 615 C C . ASP A 1 86 ? -25.225 -0.173 27.186 1.00 98.50 86 ASP A C 1
ATOM 617 O O . ASP A 1 86 ? -24.899 -0.286 26.003 1.00 98.50 86 ASP A O 1
ATOM 621 N N . LYS A 1 87 ? -25.053 0.983 27.841 1.00 98.12 87 LYS A N 1
ATOM 622 C CA . LYS A 1 87 ? -24.504 2.181 27.193 1.00 98.12 87 LYS A CA 1
ATOM 623 C C . LYS A 1 87 ? -23.120 1.933 26.577 1.00 98.12 87 LYS A C 1
ATOM 625 O O . LYS A 1 87 ? -22.868 2.389 25.463 1.00 98.12 87 LYS A O 1
ATOM 630 N N . ARG A 1 88 ? -22.221 1.223 27.272 1.00 98.19 88 ARG A N 1
ATOM 631 C CA . ARG A 1 88 ? -20.892 0.876 26.728 1.00 98.19 88 ARG A CA 1
ATOM 632 C C . ARG A 1 88 ? -20.984 -0.109 25.565 1.00 98.19 88 ARG A C 1
ATOM 634 O O . ARG A 1 88 ? -20.235 0.036 24.605 1.00 98.19 88 ARG A O 1
ATOM 641 N N . ILE A 1 89 ? -21.891 -1.082 25.627 1.00 98.38 89 ILE A N 1
ATOM 642 C CA . ILE A 1 89 ? -22.116 -2.042 24.538 1.00 98.38 89 ILE A CA 1
ATOM 643 C C . ILE A 1 89 ? -22.567 -1.308 23.274 1.00 98.38 89 ILE A C 1
ATOM 645 O O . ILE A 1 89 ? -22.010 -1.550 22.205 1.00 98.38 89 ILE A O 1
ATOM 649 N N . LEU A 1 90 ? -23.506 -0.366 23.395 1.00 98.31 90 LEU A N 1
ATOM 650 C CA . LEU A 1 90 ? -23.959 0.444 22.262 1.00 98.31 90 LEU A CA 1
ATOM 651 C C . LEU A 1 90 ? -22.827 1.303 21.679 1.00 98.31 90 LEU A C 1
ATOM 653 O O . LEU A 1 90 ? -22.633 1.310 20.467 1.00 98.31 90 LEU A O 1
ATOM 657 N N . GLN A 1 91 ? -22.014 1.945 22.523 1.00 98.31 91 GLN A N 1
ATOM 658 C CA . GLN A 1 91 ? -20.849 2.712 22.060 1.00 98.31 91 GLN A CA 1
ATOM 659 C C . GLN A 1 91 ? -19.822 1.836 21.327 1.00 98.31 91 GLN A C 1
ATOM 661 O O . GLN A 1 91 ? -19.321 2.221 20.271 1.00 98.31 91 GLN A O 1
ATOM 666 N N . ASN A 1 92 ? -19.525 0.648 21.860 1.00 98.25 92 ASN A N 1
ATOM 667 C CA . ASN A 1 92 ? -18.616 -0.300 21.218 1.00 98.25 92 ASN A CA 1
ATOM 668 C C . ASN A 1 92 ? -19.183 -0.817 19.894 1.00 98.25 92 ASN A C 1
ATOM 670 O O . ASN A 1 92 ? -18.434 -0.955 18.931 1.00 98.25 92 ASN A O 1
ATOM 674 N N . ARG A 1 93 ? -20.498 -1.052 19.815 1.00 98.12 93 ARG A N 1
ATOM 675 C CA . ARG A 1 93 ? -21.178 -1.404 18.564 1.00 98.12 93 ARG A CA 1
ATOM 676 C C . ARG A 1 93 ? -21.000 -0.312 17.510 1.00 98.12 93 ARG A C 1
ATOM 678 O O . ARG A 1 93 ? -20.671 -0.637 16.376 1.00 98.12 93 ARG A O 1
ATOM 685 N N . ASP A 1 94 ? -21.161 0.959 17.867 1.00 98.19 94 ASP A N 1
ATOM 686 C CA . ASP A 1 94 ? -20.985 2.069 16.919 1.00 98.19 94 ASP A CA 1
ATOM 687 C C . ASP A 1 94 ? -19.531 2.195 16.430 1.00 98.19 94 ASP A C 1
ATOM 689 O O . ASP A 1 94 ? -19.275 2.532 15.273 1.00 98.19 94 ASP A O 1
ATOM 693 N N . VAL A 1 95 ? -18.550 1.919 17.297 1.00 98.31 95 VAL A N 1
ATOM 694 C CA . VAL A 1 95 ? -17.136 1.818 16.896 1.00 98.31 95 VAL A CA 1
ATOM 695 C C . VAL A 1 95 ? -16.925 0.637 15.949 1.00 98.31 95 VAL A C 1
ATOM 697 O O . VAL A 1 95 ? -16.289 0.812 14.914 1.00 98.31 95 VAL A O 1
ATOM 700 N N . LEU A 1 96 ? -17.496 -0.529 16.257 1.00 98.12 96 LEU A N 1
ATOM 701 C CA . LEU A 1 96 ? -17.357 -1.733 15.441 1.00 98.12 96 LEU A CA 1
ATOM 702 C C . LEU A 1 96 ? -17.975 -1.561 14.048 1.00 98.12 96 LEU A C 1
ATOM 704 O O . LEU A 1 96 ? -17.353 -1.944 13.067 1.00 98.12 96 LEU A O 1
ATOM 708 N N . LEU A 1 97 ? -19.144 -0.924 13.949 1.00 98.25 97 LEU A N 1
ATOM 709 C CA . LEU A 1 97 ? -19.783 -0.624 12.663 1.00 98.25 97 LEU A CA 1
ATOM 710 C C . LEU A 1 97 ? -18.945 0.344 11.816 1.00 98.25 97 LEU A C 1
ATOM 712 O O . LEU A 1 97 ? -18.838 0.176 10.605 1.00 98.25 97 LEU A O 1
ATOM 716 N N . ARG A 1 98 ? -18.318 1.355 12.432 1.00 98.06 98 ARG A N 1
ATOM 717 C CA . ARG A 1 98 ? -17.390 2.243 11.708 1.00 98.06 98 ARG A CA 1
ATOM 718 C C . ARG A 1 98 ? -16.156 1.495 11.220 1.00 98.06 98 ARG A C 1
ATOM 720 O O . ARG A 1 98 ? -15.753 1.695 10.080 1.00 98.06 98 ARG A O 1
ATOM 727 N N . LEU A 1 99 ? -15.599 0.631 12.065 1.00 98.19 99 LEU A N 1
ATOM 728 C CA . LEU A 1 99 ? -14.458 -0.199 11.702 1.00 98.19 99 LEU A CA 1
ATOM 729 C C . LEU A 1 99 ? -14.808 -1.155 10.556 1.00 98.19 99 LEU A C 1
ATOM 731 O O . LEU A 1 99 ? -14.014 -1.305 9.640 1.00 98.19 99 LEU A O 1
ATOM 735 N N . GLU A 1 100 ? -15.998 -1.755 10.561 1.00 97.94 100 GLU A N 1
ATOM 736 C CA . GLU A 1 100 ? -16.480 -2.613 9.472 1.00 97.94 100 GLU A CA 1
ATOM 737 C C . GLU A 1 100 ? -16.516 -1.863 8.132 1.00 97.94 100 GLU A C 1
ATOM 739 O O . GLU A 1 100 ? -16.011 -2.367 7.129 1.00 97.94 100 GLU A O 1
ATOM 744 N N . ILE A 1 101 ? -17.045 -0.635 8.121 1.00 98.12 101 ILE A N 1
ATOM 745 C CA . ILE A 1 101 ? -17.071 0.218 6.922 1.00 98.12 101 ILE A CA 1
ATOM 746 C C . ILE A 1 101 ? -15.647 0.541 6.451 1.00 98.12 101 ILE A C 1
ATOM 748 O O . ILE A 1 101 ? -15.359 0.496 5.255 1.00 98.12 101 ILE A O 1
ATOM 752 N N . GLU A 1 102 ? -14.748 0.873 7.378 1.00 98.19 102 GLU A N 1
ATOM 753 C CA . GLU A 1 102 ? -13.359 1.195 7.053 1.00 98.19 102 GLU A CA 1
ATOM 754 C C . GLU A 1 102 ? -12.605 -0.025 6.506 1.00 98.19 102 GLU A C 1
ATOM 756 O O . GLU A 1 102 ? -11.919 0.087 5.493 1.00 98.19 102 GLU A O 1
ATOM 761 N N . VAL A 1 103 ? -12.806 -1.207 7.094 1.00 98.38 103 VAL A N 1
ATOM 762 C CA . VAL A 1 103 ? -12.251 -2.475 6.599 1.00 98.38 103 VAL A CA 1
ATOM 763 C C . VAL A 1 103 ? -12.788 -2.795 5.208 1.00 98.38 103 VAL A C 1
ATOM 765 O O . VAL A 1 103 ? -12.003 -3.148 4.332 1.00 98.38 103 VAL A O 1
ATOM 768 N N . ALA A 1 104 ? -14.089 -2.621 4.961 1.00 98.12 104 ALA A N 1
ATOM 769 C CA . ALA A 1 104 ? -14.664 -2.825 3.632 1.00 98.12 104 ALA A CA 1
ATOM 770 C C . ALA A 1 104 ? -14.010 -1.907 2.585 1.00 98.12 104 ALA A C 1
ATOM 772 O O . ALA A 1 104 ? -13.646 -2.366 1.502 1.00 98.12 104 ALA A O 1
ATOM 773 N N . LYS A 1 105 ? -13.776 -0.635 2.934 1.00 98.12 105 LYS A N 1
ATOM 774 C CA . LYS A 1 105 ? -13.051 0.310 2.076 1.00 98.12 105 LYS A CA 1
ATOM 775 C C . LYS A 1 105 ? -11.605 -0.133 1.834 1.00 98.12 105 LYS A C 1
ATOM 777 O O . LYS A 1 105 ? -11.136 -0.063 0.703 1.00 98.12 105 LYS A O 1
ATOM 782 N N . VAL A 1 106 ? -10.895 -0.597 2.864 1.00 98.50 106 VAL A N 1
ATOM 783 C CA . VAL A 1 106 ? -9.520 -1.101 2.713 1.00 98.50 106 VAL A CA 1
ATOM 784 C C . VAL A 1 106 ? -9.485 -2.306 1.771 1.00 98.50 106 VAL A C 1
ATOM 786 O O . VAL A 1 106 ? -8.659 -2.330 0.861 1.00 98.50 106 VAL A O 1
ATOM 789 N N . VAL A 1 107 ? -10.415 -3.252 1.914 1.00 98.44 107 VAL A N 1
ATOM 790 C CA . VAL A 1 107 ? -10.526 -4.421 1.024 1.00 98.44 107 VAL A CA 1
ATOM 791 C C . VAL A 1 107 ? -10.779 -3.996 -0.423 1.00 98.44 107 VAL A C 1
ATOM 793 O O . VAL A 1 107 ? -10.124 -4.506 -1.329 1.00 98.44 107 VAL A O 1
ATOM 796 N N . GLU A 1 108 ? -11.666 -3.027 -0.655 1.00 98.19 108 GLU A N 1
ATOM 797 C CA . GLU A 1 108 ? -11.896 -2.471 -1.994 1.00 98.19 108 GLU A CA 1
ATOM 798 C C . GLU A 1 108 ? -10.621 -1.833 -2.567 1.00 98.19 108 GLU A C 1
ATOM 800 O O . GLU A 1 108 ? -10.248 -2.100 -3.712 1.00 98.19 108 GLU A O 1
ATOM 805 N N . THR A 1 109 ? -9.905 -1.035 -1.767 1.00 98.06 109 THR A N 1
ATOM 806 C CA . THR A 1 109 ? -8.646 -0.419 -2.212 1.00 98.06 109 THR A CA 1
ATOM 807 C C . THR A 1 109 ? -7.560 -1.451 -2.501 1.00 98.06 109 THR A C 1
ATOM 809 O O . THR A 1 109 ? -6.836 -1.296 -3.483 1.00 98.06 109 THR A O 1
ATOM 812 N N . GLN A 1 110 ? -7.477 -2.521 -1.706 1.00 98.06 110 GLN A N 1
ATOM 813 C CA . GLN A 1 110 ? -6.546 -3.623 -1.925 1.00 98.06 110 GLN A CA 1
ATOM 814 C C . GLN A 1 110 ? -6.879 -4.366 -3.221 1.00 98.06 110 GLN A C 1
ATOM 816 O O . GLN A 1 110 ? -5.987 -4.592 -4.029 1.00 98.06 110 GLN A O 1
ATOM 821 N N . ALA A 1 111 ? -8.155 -4.674 -3.467 1.00 98.06 111 ALA A N 1
ATOM 822 C CA . ALA A 1 111 ? -8.586 -5.313 -4.709 1.00 98.06 111 ALA A CA 1
ATOM 823 C C . ALA A 1 111 ? -8.290 -4.439 -5.941 1.00 98.06 111 ALA A C 1
ATOM 825 O O . ALA A 1 111 ? -7.864 -4.943 -6.980 1.00 98.06 111 ALA A O 1
ATOM 826 N N . ASN A 1 112 ? -8.470 -3.119 -5.832 1.00 98.19 112 ASN A N 1
ATOM 827 C CA . ASN A 1 112 ? -8.093 -2.200 -6.903 1.00 98.19 112 ASN A CA 1
ATOM 828 C C . ASN A 1 112 ? -6.573 -2.166 -7.135 1.00 98.19 112 ASN A C 1
ATOM 830 O O . ASN A 1 112 ? -6.146 -2.122 -8.287 1.00 98.19 112 ASN A O 1
ATOM 834 N N . LEU A 1 113 ? -5.768 -2.186 -6.068 1.00 98.25 113 LEU A N 1
ATOM 835 C CA . LEU A 1 113 ? -4.309 -2.221 -6.167 1.00 98.25 113 LEU A CA 1
ATOM 836 C C . LEU A 1 113 ? -3.823 -3.529 -6.804 1.00 98.25 113 LEU A C 1
ATOM 838 O O . LEU A 1 113 ? -2.996 -3.475 -7.707 1.00 98.25 113 LEU A O 1
ATOM 842 N N . GLU A 1 114 ? -4.399 -4.670 -6.425 1.00 98.25 114 GLU A N 1
ATOM 843 C CA . GLU A 1 114 ? -4.114 -5.972 -7.043 1.00 98.25 114 GLU A CA 1
ATOM 844 C C . GLU A 1 114 ? -4.370 -5.932 -8.557 1.00 98.25 114 GLU A C 1
ATOM 846 O O . GLU A 1 114 ? -3.509 -6.287 -9.356 1.00 98.25 114 GLU A O 1
ATOM 851 N N . ARG A 1 115 ? -5.517 -5.375 -8.973 1.00 98.06 115 ARG A N 1
ATOM 852 C CA . ARG A 1 115 ? -5.856 -5.204 -10.394 1.00 98.06 115 ARG A CA 1
ATOM 853 C C . ARG A 1 115 ? -4.880 -4.274 -11.125 1.00 98.06 115 ARG A C 1
ATOM 855 O O . ARG A 1 115 ? -4.626 -4.446 -12.315 1.00 98.06 115 ARG A O 1
ATOM 862 N N . GLN A 1 116 ? -4.380 -3.237 -10.452 1.00 98.19 116 GLN A N 1
ATOM 863 C CA . GLN A 1 116 ? -3.365 -2.350 -11.023 1.00 98.19 116 GLN A CA 1
ATOM 864 C C . GLN A 1 116 ? -2.018 -3.060 -11.173 1.00 98.19 116 GLN A C 1
ATOM 866 O O . GLN A 1 116 ? -1.359 -2.855 -12.189 1.00 98.19 116 GLN A O 1
ATOM 871 N N . LEU A 1 117 ? -1.629 -3.898 -10.210 1.00 98.38 117 LEU A N 1
ATOM 872 C CA . LEU A 1 117 ? -0.415 -4.707 -10.298 1.00 98.38 117 LEU A CA 1
ATOM 873 C C . LEU A 1 117 ? -0.508 -5.737 -11.427 1.00 98.38 117 LEU A C 1
ATOM 875 O O . LEU A 1 117 ? 0.416 -5.812 -12.227 1.00 98.38 117 LEU A O 1
ATOM 879 N N . GLU A 1 118 ? -1.637 -6.433 -11.571 1.00 98.25 118 GLU A N 1
ATOM 880 C CA . GLU A 1 118 ? -1.878 -7.370 -12.681 1.00 98.25 118 GLU A CA 1
ATOM 881 C C . GLU A 1 118 ? -1.794 -6.669 -14.051 1.00 98.25 118 GLU A C 1
ATOM 883 O O . GLU A 1 118 ? -1.213 -7.191 -15.005 1.00 98.25 118 GLU A O 1
ATOM 888 N N . LEU A 1 119 ? -2.325 -5.443 -14.153 1.00 98.19 119 LEU A N 1
ATOM 889 C CA . LEU A 1 119 ? -2.204 -4.632 -15.367 1.00 98.19 119 LEU A CA 1
ATOM 890 C C . LEU A 1 119 ? -0.744 -4.267 -15.665 1.00 98.19 119 LEU A C 1
ATOM 892 O O . LEU A 1 119 ? -0.318 -4.348 -16.815 1.00 98.19 119 LEU A O 1
ATOM 896 N N . ILE A 1 120 ? 0.015 -3.854 -14.645 1.00 98.31 120 ILE A N 1
ATOM 897 C CA . ILE A 1 120 ? 1.439 -3.527 -14.791 1.00 98.31 120 ILE A CA 1
ATOM 898 C C . ILE A 1 120 ? 2.228 -4.769 -15.210 1.00 98.31 120 ILE A C 1
ATOM 900 O O . ILE A 1 120 ? 3.026 -4.677 -16.138 1.00 98.31 120 ILE A O 1
ATOM 904 N N . GLU A 1 121 ? 1.969 -5.921 -14.591 1.00 98.19 121 GLU A N 1
ATOM 905 C CA . GLU A 1 121 ? 2.603 -7.193 -14.940 1.00 98.19 121 GLU A CA 1
ATOM 906 C C . GLU A 1 121 ? 2.313 -7.572 -16.397 1.00 98.19 121 GLU A C 1
ATOM 908 O O . GLU A 1 121 ? 3.230 -7.908 -17.146 1.00 98.19 121 GLU A O 1
ATOM 913 N N . THR A 1 122 ? 1.058 -7.438 -16.832 1.00 98.31 122 THR A N 1
ATOM 914 C CA . THR A 1 122 ? 0.671 -7.692 -18.227 1.00 98.31 122 THR A CA 1
ATOM 915 C C . THR A 1 122 ? 1.407 -6.753 -19.184 1.00 98.31 122 THR A C 1
ATOM 917 O O . THR A 1 122 ? 1.974 -7.207 -20.176 1.00 98.31 122 THR A O 1
ATOM 920 N N . HIS A 1 123 ? 1.462 -5.452 -18.878 1.00 98.06 123 HIS A N 1
ATOM 921 C CA . HIS A 1 123 ? 2.213 -4.491 -19.690 1.00 98.06 123 HIS A CA 1
ATOM 922 C C . HIS A 1 123 ? 3.712 -4.819 -19.739 1.00 98.06 123 HIS A C 1
ATOM 924 O O . HIS A 1 123 ? 4.319 -4.699 -20.799 1.00 98.06 123 HIS A O 1
ATOM 930 N N . GLN A 1 124 ? 4.313 -5.249 -18.627 1.00 98.31 124 GLN A N 1
ATOM 931 C CA . GLN A 1 124 ? 5.713 -5.678 -18.594 1.00 98.31 124 GLN A CA 1
ATOM 932 C C . GLN A 1 124 ? 5.949 -6.897 -19.487 1.00 98.31 124 GLN A C 1
ATOM 934 O O . GLN A 1 124 ? 6.852 -6.866 -20.316 1.00 98.31 124 GLN A O 1
ATOM 939 N N . GLN A 1 125 ? 5.084 -7.911 -19.421 1.00 98.19 125 GLN A N 1
ATOM 940 C CA . GLN A 1 125 ? 5.177 -9.084 -20.297 1.00 98.19 125 GLN A CA 1
ATOM 941 C C . GLN A 1 125 ? 5.014 -8.725 -21.785 1.00 98.19 125 GLN A C 1
ATOM 943 O O . GLN A 1 125 ? 5.695 -9.291 -22.643 1.00 98.19 125 GLN A O 1
ATOM 948 N N . GLU A 1 126 ? 4.114 -7.796 -22.114 1.00 97.56 126 GLU A N 1
ATOM 949 C CA . GLU A 1 126 ? 3.924 -7.321 -23.489 1.00 97.56 126 GLU A CA 1
ATOM 950 C C . GLU A 1 126 ? 5.145 -6.554 -24.008 1.00 97.56 126 GLU A C 1
ATOM 952 O O . GLU A 1 126 ? 5.572 -6.795 -25.141 1.00 97.56 126 GLU A O 1
ATOM 957 N N . VAL A 1 127 ? 5.727 -5.672 -23.188 1.00 98.25 127 VAL A N 1
ATOM 958 C CA . VAL A 1 127 ? 6.957 -4.938 -23.522 1.00 98.25 127 VAL A CA 1
ATOM 959 C C . VAL A 1 127 ? 8.128 -5.900 -23.697 1.00 98.25 127 VAL A C 1
ATOM 961 O O . VAL A 1 127 ? 8.809 -5.815 -24.715 1.00 98.25 127 VAL A O 1
ATOM 964 N N . ASP A 1 128 ? 8.314 -6.862 -22.792 1.00 97.94 128 ASP A N 1
ATOM 965 C CA . ASP A 1 128 ? 9.375 -7.871 -22.896 1.00 97.94 128 ASP A CA 1
ATOM 966 C C . ASP A 1 128 ? 9.244 -8.686 -24.186 1.00 97.94 128 ASP A C 1
ATOM 968 O O . ASP A 1 128 ? 10.220 -8.916 -24.901 1.00 97.94 128 ASP A O 1
ATOM 972 N N . LYS A 1 129 ? 8.020 -9.088 -24.541 1.00 97.94 129 LYS A N 1
ATOM 973 C CA . LYS A 1 129 ? 7.759 -9.817 -25.786 1.00 97.94 129 LYS A CA 1
ATOM 974 C C . LYS A 1 129 ? 8.017 -8.956 -27.025 1.00 97.94 129 LYS A C 1
ATOM 976 O O . LYS A 1 129 ? 8.535 -9.464 -28.022 1.00 97.94 129 LYS A O 1
ATOM 981 N N . ALA A 1 130 ? 7.641 -7.678 -26.988 1.00 97.75 130 ALA A N 1
ATOM 982 C CA . ALA A 1 130 ? 7.908 -6.743 -28.075 1.00 97.75 130 ALA A CA 1
ATOM 983 C C . ALA A 1 130 ? 9.417 -6.508 -28.250 1.00 97.75 130 ALA A C 1
ATOM 985 O O . ALA A 1 130 ? 9.904 -6.567 -29.379 1.00 97.75 130 ALA A O 1
ATOM 986 N N . LEU A 1 131 ? 10.153 -6.331 -27.147 1.00 97.69 131 LEU A N 1
ATOM 987 C CA . LEU A 1 131 ? 11.610 -6.202 -27.143 1.00 97.69 131 LEU A CA 1
ATOM 988 C C . LEU A 1 131 ? 12.280 -7.457 -27.700 1.00 97.69 131 LEU A C 1
ATOM 990 O O . LEU A 1 131 ? 13.039 -7.338 -28.653 1.00 97.69 131 LEU A O 1
ATOM 994 N N . GLN A 1 132 ? 11.915 -8.655 -27.235 1.00 97.56 132 GLN A N 1
ATOM 995 C CA . GLN A 1 132 ? 12.448 -9.911 -27.783 1.00 97.56 132 GLN A CA 1
ATOM 996 C C . GLN A 1 132 ? 12.201 -10.044 -29.292 1.00 97.56 132 GLN A C 1
ATOM 998 O O . GLN A 1 132 ? 13.064 -10.518 -30.028 1.00 97.56 132 GLN A O 1
ATOM 1003 N N . SER A 1 133 ? 11.029 -9.624 -29.780 1.00 97.50 133 SER A N 1
ATOM 1004 C CA . SER A 1 133 ? 10.740 -9.631 -31.218 1.00 97.50 133 SER A CA 1
ATOM 1005 C C . SER A 1 133 ? 11.608 -8.634 -31.988 1.00 97.50 133 SER A C 1
ATOM 1007 O O . SER A 1 133 ? 12.027 -8.938 -33.105 1.00 97.50 133 SER A O 1
ATOM 1009 N N . MET A 1 134 ? 11.855 -7.447 -31.429 1.00 96.88 134 MET A N 1
ATOM 1010 C CA . MET A 1 134 ? 12.732 -6.444 -32.036 1.00 96.88 134 MET A CA 1
ATOM 1011 C C . MET A 1 134 ? 14.194 -6.890 -32.021 1.00 96.88 134 MET A C 1
ATOM 1013 O O . MET A 1 134 ? 14.871 -6.739 -33.032 1.00 96.88 134 MET A O 1
ATOM 1017 N N . GLU A 1 135 ? 14.663 -7.476 -30.921 1.00 95.38 135 GLU A N 1
ATOM 1018 C CA . GLU A 1 135 ? 16.007 -8.044 -30.785 1.00 95.38 135 GLU A CA 1
ATOM 1019 C C . GLU A 1 135 ? 16.244 -9.157 -31.806 1.00 95.38 135 GLU A C 1
ATOM 1021 O O . GLU A 1 135 ? 17.273 -9.164 -32.473 1.00 95.38 135 GLU A O 1
ATOM 1026 N N . GLN A 1 136 ? 15.274 -10.057 -31.996 1.00 95.88 136 GLN A N 1
ATOM 1027 C CA . GLN A 1 136 ? 15.369 -11.118 -33.003 1.00 95.88 136 GLN A CA 1
ATOM 1028 C C . GLN A 1 136 ? 15.449 -10.564 -34.430 1.00 95.88 136 GLN A C 1
ATOM 1030 O O . GLN A 1 136 ? 16.247 -11.055 -35.231 1.00 95.88 136 GLN A O 1
ATOM 1035 N N . GLU A 1 137 ? 14.646 -9.549 -34.766 1.00 95.06 137 GLU A N 1
ATOM 1036 C CA . GLU A 1 137 ? 14.707 -8.928 -36.095 1.00 95.06 137 GLU A CA 1
ATOM 1037 C C . GLU A 1 137 ? 16.015 -8.144 -36.280 1.00 95.06 137 GLU A C 1
ATOM 1039 O O . GLU A 1 137 ? 16.636 -8.242 -37.336 1.00 95.06 137 GLU A O 1
ATOM 1044 N N . ALA A 1 138 ? 16.484 -7.438 -35.247 1.00 92.19 138 ALA A N 1
ATOM 1045 C CA . ALA A 1 138 ? 17.771 -6.748 -35.261 1.00 92.19 138 ALA A CA 1
ATOM 1046 C C . ALA A 1 138 ? 18.941 -7.730 -35.422 1.00 92.19 138 ALA A C 1
ATOM 1048 O O . ALA A 1 138 ? 19.824 -7.492 -36.242 1.00 92.19 138 ALA A O 1
ATOM 1049 N N . GLU A 1 139 ? 18.934 -8.865 -34.716 1.00 91.25 139 GLU A N 1
ATOM 1050 C CA . GLU A 1 139 ? 19.947 -9.915 -34.865 1.00 91.25 139 GLU A CA 1
ATOM 1051 C C . GLU A 1 139 ? 19.907 -10.532 -36.272 1.00 91.25 139 GLU A C 1
ATOM 1053 O O . GLU A 1 139 ? 20.955 -10.848 -36.843 1.00 91.25 139 GLU A O 1
ATOM 1058 N N . ARG A 1 140 ? 18.712 -10.685 -36.860 1.00 91.81 140 ARG A N 1
ATOM 1059 C CA . ARG A 1 140 ? 18.560 -11.161 -38.240 1.00 91.81 140 ARG A CA 1
ATOM 1060 C C . ARG A 1 140 ? 19.164 -10.175 -39.239 1.00 91.81 140 ARG A C 1
ATOM 1062 O O . ARG A 1 140 ? 19.987 -10.589 -40.048 1.00 91.81 140 ARG A O 1
ATOM 1069 N N . ILE A 1 141 ? 18.815 -8.890 -39.137 1.00 89.06 141 ILE A N 1
ATOM 1070 C CA . ILE A 1 141 ? 19.372 -7.823 -39.984 1.00 89.06 141 ILE A CA 1
ATOM 1071 C C . ILE A 1 141 ? 20.890 -7.756 -39.815 1.00 89.06 141 ILE A C 1
ATOM 1073 O O . ILE A 1 141 ? 21.611 -7.723 -40.805 1.00 89.06 141 ILE A O 1
ATOM 1077 N N . TYR A 1 142 ? 21.385 -7.815 -38.577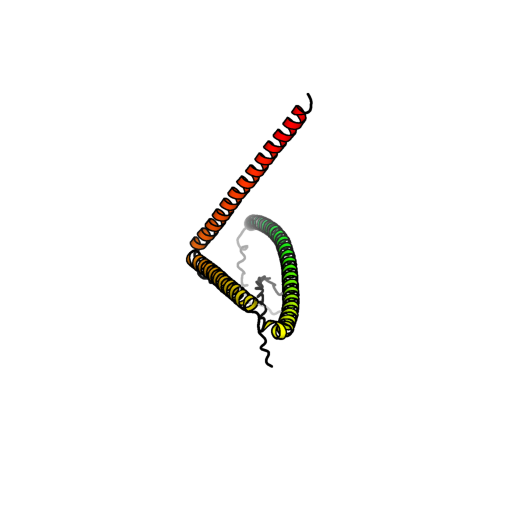 1.00 84.75 142 TYR A N 1
ATOM 1078 C CA . TYR A 1 142 ? 22.818 -7.811 -38.305 1.00 84.75 142 TYR A CA 1
ATOM 1079 C C . TYR A 1 142 ? 23.529 -8.990 -38.976 1.00 84.75 142 TYR A C 1
ATOM 1081 O O . TYR A 1 142 ? 24.582 -8.801 -39.574 1.00 84.75 142 TYR A O 1
ATOM 1089 N N . LYS A 1 143 ? 22.969 -10.206 -38.927 1.00 85.19 143 LYS A N 1
ATOM 1090 C CA . LYS A 1 143 ? 23.544 -11.371 -39.625 1.00 85.19 143 LYS A CA 1
ATOM 1091 C C . LYS A 1 143 ? 23.546 -11.190 -41.144 1.00 85.19 143 LYS A C 1
ATOM 1093 O O . LYS A 1 143 ? 24.557 -11.514 -41.765 1.00 85.19 143 LYS A O 1
ATOM 1098 N N . ASP A 1 144 ? 22.461 -10.659 -41.706 1.00 85.56 144 ASP A N 1
ATOM 1099 C CA . ASP A 1 144 ? 22.315 -10.419 -43.146 1.00 85.56 144 ASP A CA 1
ATOM 1100 C C . ASP A 1 144 ? 23.290 -9.323 -43.644 1.00 85.56 144 ASP A C 1
ATOM 1102 O O . ASP A 1 144 ? 23.923 -9.475 -44.689 1.00 85.56 144 ASP A O 1
ATOM 1106 N N . GLU A 1 145 ? 23.465 -8.231 -42.890 1.00 80.88 145 GLU A N 1
ATOM 1107 C CA . GLU A 1 145 ? 24.352 -7.107 -43.243 1.00 80.88 145 GLU A CA 1
ATOM 1108 C C . GLU A 1 145 ? 25.827 -7.363 -42.910 1.00 80.88 145 GLU A C 1
ATOM 1110 O O . GLU A 1 145 ? 26.719 -6.848 -43.588 1.00 80.88 145 GLU A O 1
ATOM 1115 N N . ARG A 1 146 ? 26.126 -8.184 -41.900 1.00 72.81 146 ARG A N 1
ATOM 1116 C CA . ARG A 1 146 ? 27.503 -8.509 -41.502 1.00 72.81 146 ARG A CA 1
ATOM 1117 C C . ARG A 1 146 ? 28.294 -9.203 -42.611 1.00 72.81 146 ARG A C 1
ATOM 1119 O O . ARG A 1 146 ? 29.505 -9.012 -42.687 1.00 72.81 146 ARG A O 1
ATOM 1126 N N . GLU A 1 147 ? 27.642 -9.976 -43.479 1.00 67.69 147 GLU A N 1
ATOM 1127 C CA . GLU A 1 147 ? 28.298 -10.570 -44.654 1.00 67.69 147 GLU A CA 1
ATOM 1128 C C . GLU A 1 147 ? 28.709 -9.501 -45.691 1.00 67.69 147 GLU A C 1
ATOM 1130 O O . GLU A 1 147 ? 29.687 -9.686 -46.412 1.00 67.69 147 GLU A O 1
ATOM 1135 N N . LEU A 1 148 ? 28.022 -8.350 -45.716 1.00 67.94 148 LEU A N 1
ATOM 1136 C CA . LEU A 1 148 ? 28.295 -7.210 -46.603 1.00 67.94 148 LEU A CA 1
ATOM 1137 C C . LEU A 1 148 ? 29.284 -6.184 -46.018 1.00 67.94 148 LEU A C 1
ATOM 1139 O O . LEU A 1 148 ? 29.969 -5.511 -46.786 1.00 67.94 148 LEU A O 1
ATOM 1143 N N . LEU A 1 149 ? 29.355 -6.045 -44.690 1.00 64.62 149 LEU A N 1
ATOM 1144 C CA . LEU A 1 149 ? 30.108 -4.982 -43.997 1.00 64.62 149 LEU A CA 1
ATOM 1145 C C . LEU A 1 149 ? 31.480 -5.404 -43.445 1.00 64.62 149 LEU A C 1
ATOM 1147 O O . LEU A 1 149 ? 32.178 -4.576 -42.864 1.00 64.62 149 LEU A O 1
ATOM 1151 N N . LEU A 1 150 ? 31.889 -6.662 -43.634 1.00 61.25 150 LEU A N 1
ATOM 1152 C CA . LEU A 1 150 ? 33.117 -7.247 -43.069 1.00 61.25 150 LEU A CA 1
ATOM 1153 C C . LEU A 1 150 ? 34.435 -6.512 -43.417 1.00 61.25 150 LEU A C 1
ATOM 1155 O O . LEU A 1 150 ? 35.438 -6.772 -42.761 1.00 61.25 150 LEU A O 1
ATOM 1159 N N . ASP A 1 151 ? 34.426 -5.593 -44.390 1.00 62.62 151 ASP A N 1
ATOM 1160 C CA . ASP A 1 151 ? 35.596 -4.830 -44.862 1.00 62.62 151 ASP A CA 1
ATOM 1161 C C . ASP A 1 151 ? 35.541 -3.310 -44.548 1.00 62.62 151 ASP A C 1
ATOM 1163 O O . ASP A 1 151 ? 36.428 -2.570 -44.980 1.00 62.62 151 ASP A O 1
ATOM 1167 N N . ASP A 1 152 ? 34.535 -2.807 -43.810 1.00 76.88 152 ASP A N 1
ATOM 1168 C CA . ASP A 1 152 ? 34.429 -1.370 -43.475 1.00 76.88 152 ASP A CA 1
ATOM 1169 C C . ASP A 1 152 ? 34.985 -1.025 -42.078 1.00 76.88 152 ASP A C 1
ATOM 1171 O O . ASP A 1 152 ? 34.346 -1.212 -41.038 1.00 76.88 152 ASP A O 1
ATOM 1175 N N . GLU A 1 153 ? 36.180 -0.436 -42.045 1.00 76.12 153 GLU A N 1
ATOM 1176 C CA . GLU A 1 153 ? 36.860 -0.015 -40.811 1.00 76.12 153 GLU A CA 1
ATOM 1177 C C . GLU A 1 153 ? 36.128 1.135 -40.075 1.00 76.12 153 GLU A C 1
ATOM 1179 O O . GLU A 1 153 ? 36.218 1.271 -38.848 1.00 76.12 153 GLU A O 1
ATOM 1184 N N . ALA A 1 154 ? 35.316 1.930 -40.785 1.00 79.94 154 ALA A N 1
ATOM 1185 C CA . ALA A 1 154 ? 34.476 2.968 -40.178 1.00 79.94 154 ALA A CA 1
ATOM 1186 C C . ALA A 1 154 ? 33.253 2.397 -39.432 1.00 79.94 154 ALA A C 1
ATOM 1188 O O . ALA A 1 154 ? 32.744 3.031 -38.502 1.00 79.94 154 ALA A O 1
ATOM 1189 N N . ALA A 1 155 ? 32.768 1.214 -39.818 1.00 78.94 155 ALA A N 1
ATOM 1190 C CA . ALA A 1 155 ? 31.736 0.491 -39.079 1.00 78.94 155 ALA A CA 1
ATOM 1191 C C . ALA A 1 155 ? 32.323 -0.142 -37.806 1.00 78.94 155 ALA A C 1
ATOM 1193 O O . ALA A 1 155 ? 31.786 0.063 -36.720 1.00 78.94 155 ALA A O 1
ATOM 1194 N N . SER A 1 156 ? 33.493 -0.786 -37.908 1.00 80.56 156 SER A N 1
ATOM 1195 C CA . SER A 1 156 ? 34.168 -1.414 -36.759 1.00 80.56 156 SER A CA 1
ATOM 1196 C C . SER A 1 156 ? 34.515 -0.426 -35.637 1.00 80.56 156 SER A C 1
ATOM 1198 O O . SER A 1 156 ? 34.304 -0.716 -34.460 1.00 80.56 156 SER A O 1
ATOM 1200 N N . THR A 1 157 ? 35.010 0.765 -35.982 1.00 85.00 157 THR A N 1
ATOM 1201 C CA . THR A 1 157 ? 35.324 1.803 -34.983 1.00 85.00 157 THR A CA 1
ATOM 1202 C C . THR A 1 157 ? 34.077 2.347 -34.283 1.00 85.00 157 THR A C 1
ATOM 1204 O O . THR A 1 157 ? 34.133 2.676 -33.099 1.00 85.00 157 THR A O 1
ATOM 1207 N N . ARG A 1 158 ? 32.940 2.410 -34.984 1.00 85.62 158 ARG A N 1
ATOM 1208 C CA . ARG A 1 158 ? 31.655 2.838 -34.420 1.00 85.62 158 ARG A CA 1
ATOM 1209 C C . ARG A 1 158 ? 31.094 1.806 -33.442 1.00 85.62 158 ARG A C 1
ATOM 1211 O O . ARG A 1 158 ? 30.650 2.196 -32.365 1.00 85.62 158 ARG A O 1
ATOM 1218 N N . ASP A 1 159 ? 31.165 0.523 -33.786 1.00 84.56 159 ASP A N 1
ATOM 1219 C CA . ASP A 1 159 ? 30.723 -0.571 -32.912 1.00 84.56 159 ASP A CA 1
ATOM 1220 C C . ASP A 1 159 ? 31.514 -0.580 -31.596 1.00 84.56 159 ASP A C 1
ATOM 1222 O O . ASP A 1 159 ? 30.917 -0.613 -30.521 1.00 84.56 159 ASP A O 1
ATOM 1226 N N . ALA A 1 160 ? 32.840 -0.412 -31.662 1.00 87.19 160 ALA A N 1
ATOM 1227 C CA . ALA A 1 160 ? 33.687 -0.312 -30.470 1.00 87.19 160 ALA A CA 1
ATOM 1228 C C . ALA A 1 160 ? 33.320 0.885 -29.565 1.00 87.19 160 ALA A C 1
ATOM 1230 O O . ALA A 1 160 ? 33.418 0.800 -28.340 1.00 87.19 160 ALA A O 1
ATOM 1231 N N . MET A 1 161 ? 32.876 2.010 -30.142 1.00 90.62 161 MET A N 1
ATOM 1232 C CA . MET A 1 161 ? 32.403 3.157 -29.356 1.00 90.62 161 MET A CA 1
ATOM 1233 C C . MET A 1 161 ? 31.072 2.876 -28.648 1.00 90.62 161 MET A C 1
ATOM 1235 O O . MET A 1 161 ? 30.913 3.278 -27.494 1.00 90.62 161 MET A O 1
ATOM 1239 N N . TYR A 1 162 ? 30.125 2.204 -29.310 1.00 92.62 162 TYR A N 1
ATOM 1240 C CA . TYR A 1 162 ? 28.848 1.830 -28.692 1.00 92.62 162 TYR A CA 1
ATOM 1241 C C . TYR A 1 162 ? 29.025 0.765 -27.605 1.00 92.62 162 TYR A C 1
ATOM 1243 O O . TYR A 1 162 ? 28.416 0.888 -26.546 1.00 92.62 162 TYR A O 1
ATOM 1251 N N . GLU A 1 163 ? 29.918 -0.206 -27.805 1.00 93.19 163 GLU A N 1
ATOM 1252 C CA . GLU A 1 163 ? 30.269 -1.200 -26.782 1.00 93.19 163 GLU A CA 1
ATOM 1253 C C . GLU A 1 163 ? 30.853 -0.534 -25.524 1.00 93.19 163 GLU A C 1
ATOM 1255 O O . GLU A 1 163 ? 30.458 -0.846 -24.397 1.00 93.19 163 GLU A O 1
ATOM 1260 N N . GLN A 1 164 ? 31.741 0.451 -25.698 1.00 94.31 164 GLN A N 1
ATOM 1261 C CA . GLN A 1 164 ? 32.286 1.228 -24.581 1.00 94.31 164 GLN A CA 1
ATOM 1262 C C . GLN A 1 164 ? 31.204 2.058 -23.863 1.00 94.31 164 GLN A C 1
ATOM 1264 O O . GLN A 1 164 ? 31.252 2.212 -22.636 1.00 94.31 164 GLN A O 1
ATOM 1269 N N . ALA A 1 165 ? 30.233 2.604 -24.602 1.00 94.62 16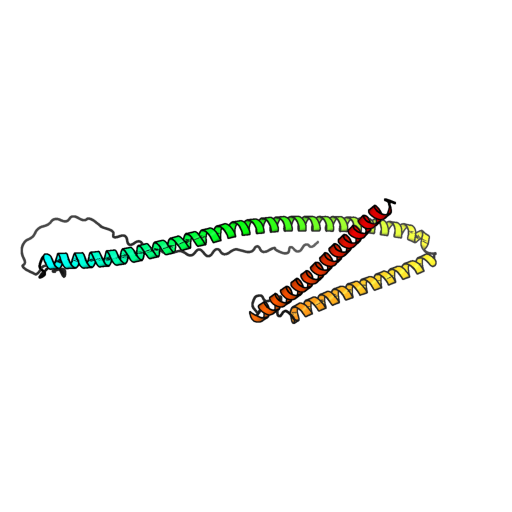5 ALA A N 1
ATOM 1270 C CA . ALA A 1 165 ? 29.106 3.329 -24.018 1.00 94.62 165 ALA A CA 1
ATOM 1271 C C . ALA A 1 165 ? 28.211 2.397 -23.185 1.00 94.62 165 ALA A C 1
ATOM 1273 O O . ALA A 1 165 ? 27.913 2.721 -22.036 1.00 94.62 165 ALA A O 1
ATOM 1274 N N . GLU A 1 166 ? 27.879 1.214 -23.709 1.00 93.69 166 GLU A N 1
ATOM 1275 C CA . GLU A 1 166 ? 27.107 0.186 -23.000 1.00 93.69 166 GLU A CA 1
ATOM 1276 C C . GLU A 1 166 ? 27.847 -0.309 -21.744 1.00 93.69 166 GLU A C 1
ATOM 1278 O O . GLU A 1 166 ? 27.251 -0.501 -20.686 1.00 93.69 166 GLU A O 1
ATOM 1283 N N . PHE A 1 167 ? 29.173 -0.468 -21.814 1.00 95.44 167 PHE A N 1
ATOM 1284 C CA . PHE A 1 167 ? 29.992 -0.785 -20.641 1.00 95.44 167 PHE A CA 1
ATOM 1285 C C . PHE A 1 167 ? 29.875 0.285 -19.549 1.00 95.44 167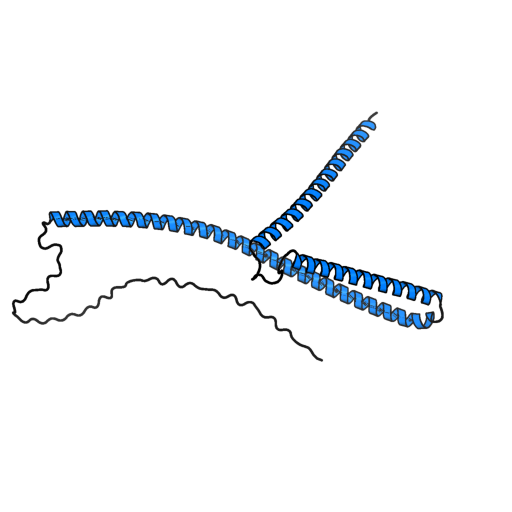 PHE A C 1
ATOM 1287 O O . PHE A 1 167 ? 29.661 -0.044 -18.383 1.00 95.44 167 PHE A O 1
ATOM 1294 N N . THR A 1 168 ? 29.966 1.559 -19.935 1.00 94.06 168 THR A N 1
ATOM 1295 C CA . THR A 1 168 ? 29.865 2.682 -18.994 1.00 94.06 168 THR A CA 1
ATOM 1296 C C . THR A 1 168 ? 28.466 2.764 -18.375 1.00 94.06 168 THR A C 1
ATOM 1298 O O . THR A 1 168 ? 28.335 3.020 -17.181 1.00 94.06 168 THR A O 1
ATOM 1301 N N . GLU A 1 169 ? 27.413 2.509 -19.155 1.00 95.38 169 GLU A N 1
ATOM 1302 C CA . GLU A 1 169 ? 26.033 2.460 -18.661 1.00 95.38 169 GLU A CA 1
ATOM 1303 C C . GLU A 1 169 ? 25.833 1.345 -17.627 1.00 95.38 169 GLU A C 1
ATOM 1305 O O . GLU A 1 169 ? 25.331 1.617 -16.535 1.00 95.38 169 GLU A O 1
ATOM 1310 N N . ARG A 1 170 ? 26.315 0.124 -17.905 1.00 95.50 170 ARG A N 1
ATOM 1311 C CA . ARG A 1 170 ? 26.258 -0.984 -16.935 1.00 95.50 170 ARG A CA 1
ATOM 1312 C C . ARG A 1 170 ? 27.014 -0.662 -15.641 1.00 95.50 170 ARG A C 1
ATOM 1314 O O . ARG A 1 170 ? 26.562 -1.035 -14.560 1.00 95.50 170 ARG A O 1
ATOM 1321 N N . GLU A 1 171 ? 28.141 0.046 -15.725 1.00 95.31 171 GLU A N 1
ATOM 1322 C CA . GLU A 1 171 ? 28.890 0.497 -14.544 1.00 95.31 171 GLU A CA 1
ATOM 1323 C C . GLU A 1 171 ? 28.095 1.534 -13.726 1.00 95.31 171 GLU A C 1
ATOM 1325 O O . GLU A 1 171 ? 28.029 1.441 -12.498 1.00 95.31 171 GLU A O 1
ATOM 1330 N N . LEU A 1 172 ? 27.429 2.489 -14.388 1.00 94.75 172 LEU A N 1
ATOM 1331 C CA . LEU A 1 172 ? 26.552 3.466 -13.728 1.00 94.75 172 LEU A CA 1
ATOM 1332 C C . LEU A 1 172 ? 25.337 2.804 -13.061 1.00 94.75 172 LEU A C 1
ATOM 1334 O O . LEU A 1 172 ? 24.958 3.194 -11.950 1.00 94.75 172 LEU A O 1
ATOM 1338 N N . GLU A 1 173 ? 24.732 1.808 -13.705 1.00 95.88 173 GLU A N 1
ATOM 1339 C CA . GLU A 1 173 ? 23.605 1.058 -13.147 1.00 95.88 173 GLU A CA 1
ATOM 1340 C C . GLU A 1 173 ? 24.041 0.238 -11.927 1.00 95.88 173 GLU A C 1
ATOM 1342 O O . GLU A 1 173 ? 23.417 0.328 -10.866 1.00 95.88 173 GLU A O 1
ATOM 1347 N N . GLN A 1 174 ? 25.186 -0.445 -12.015 1.00 95.81 174 GLN A N 1
ATOM 1348 C CA . GLN A 1 174 ? 25.779 -1.150 -10.881 1.00 95.81 174 GLN A CA 1
ATOM 1349 C C . GLN A 1 174 ? 26.074 -0.198 -9.716 1.00 95.81 174 GLN A C 1
ATOM 1351 O O . GLN A 1 174 ? 25.758 -0.515 -8.569 1.00 95.81 174 GLN A O 1
ATOM 1356 N N . MET A 1 175 ? 26.650 0.978 -9.980 1.00 93.81 175 MET A N 1
ATOM 1357 C CA . MET A 1 175 ? 26.873 1.986 -8.940 1.00 93.81 175 MET A CA 1
ATOM 1358 C C . MET A 1 175 ? 25.558 2.501 -8.350 1.00 93.81 175 MET A C 1
ATOM 1360 O O . MET A 1 175 ? 25.476 2.719 -7.143 1.00 93.81 175 MET A O 1
ATOM 1364 N N . THR A 1 176 ? 24.510 2.660 -9.157 1.00 95.31 176 THR A N 1
ATOM 1365 C CA . THR A 1 176 ? 23.177 3.046 -8.671 1.00 95.31 176 THR A CA 1
ATOM 1366 C C . THR A 1 176 ? 22.592 1.979 -7.752 1.00 95.31 176 THR A C 1
ATOM 1368 O O . THR A 1 176 ? 22.076 2.301 -6.680 1.00 95.31 176 THR A O 1
ATOM 1371 N N . GLU A 1 177 ? 22.718 0.705 -8.111 1.00 94.62 177 GLU A N 1
ATOM 1372 C CA . GLU A 1 177 ? 22.259 -0.405 -7.280 1.00 94.62 177 GLU A CA 1
ATOM 1373 C C . GLU A 1 177 ? 23.101 -0.555 -6.006 1.00 94.62 177 GLU A C 1
ATOM 1375 O O . GLU A 1 177 ? 22.559 -0.784 -4.922 1.00 94.62 177 GLU A O 1
ATOM 1380 N N . GLN A 1 178 ? 24.410 -0.306 -6.088 1.00 95.19 178 GLN A N 1
ATOM 1381 C CA . GLN A 1 178 ? 25.280 -0.195 -4.919 1.00 95.19 178 GLN A CA 1
ATOM 1382 C C . GLN A 1 178 ? 24.859 0.963 -4.014 1.00 95.19 178 GLN A C 1
ATOM 1384 O O . GLN A 1 178 ? 24.754 0.764 -2.809 1.00 95.19 178 GLN A O 1
ATOM 1389 N N . ILE A 1 179 ? 24.556 2.147 -4.551 1.00 93.75 179 ILE A N 1
ATOM 1390 C CA . ILE A 1 179 ? 24.043 3.282 -3.769 1.00 93.75 179 ILE A CA 1
ATOM 1391 C C . ILE A 1 179 ? 22.698 2.923 -3.140 1.00 93.75 179 ILE A C 1
ATOM 1393 O O . ILE A 1 179 ? 22.490 3.197 -1.962 1.00 93.75 179 ILE A O 1
ATOM 1397 N N . LYS A 1 180 ? 21.801 2.255 -3.869 1.00 92.88 180 LYS A N 1
ATOM 1398 C CA . LYS A 1 180 ? 20.524 1.761 -3.337 1.00 92.88 180 LYS A CA 1
ATOM 1399 C C . LYS A 1 180 ? 20.742 0.771 -2.190 1.00 92.88 180 LYS A C 1
ATOM 1401 O O . LYS A 1 180 ? 20.078 0.896 -1.166 1.00 92.88 180 LYS A O 1
ATOM 1406 N N . SER A 1 181 ? 21.693 -0.150 -2.319 1.00 90.75 181 SER A N 1
ATOM 1407 C CA . SER A 1 181 ? 22.094 -1.088 -1.263 1.00 90.75 181 SER A CA 1
ATOM 1408 C C . SER A 1 181 ? 22.737 -0.369 -0.071 1.00 90.75 181 SER A C 1
ATOM 1410 O O . SER A 1 181 ? 22.390 -0.629 1.079 1.00 90.75 181 SER A O 1
ATOM 1412 N N . VAL A 1 182 ? 23.601 0.620 -0.308 1.00 89.19 182 VAL A N 1
ATOM 1413 C CA . VAL A 1 182 ? 24.171 1.481 0.740 1.00 89.19 182 VAL A CA 1
ATOM 1414 C C . VAL A 1 182 ? 23.069 2.270 1.446 1.00 89.19 182 VAL A C 1
ATOM 1416 O O . VAL A 1 182 ? 23.098 2.382 2.662 1.00 89.19 182 VAL A O 1
ATOM 1419 N N . ILE A 1 183 ? 22.056 2.761 0.733 1.00 81.94 183 ILE A N 1
ATOM 1420 C CA . ILE A 1 183 ? 20.891 3.430 1.325 1.00 81.94 183 ILE A CA 1
ATOM 1421 C C . ILE A 1 183 ? 20.048 2.436 2.122 1.00 81.94 183 ILE A C 1
ATOM 1423 O O . ILE A 1 183 ? 19.630 2.756 3.226 1.00 81.94 183 ILE A O 1
ATOM 1427 N N . GLN A 1 184 ? 19.802 1.230 1.613 1.00 83.25 184 GLN A N 1
ATOM 1428 C CA . GLN A 1 184 ? 19.060 0.193 2.334 1.00 83.25 184 GLN A CA 1
ATOM 1429 C C . GLN A 1 184 ? 19.788 -0.236 3.610 1.00 83.25 184 GLN A C 1
ATOM 1431 O O . GLN A 1 184 ? 19.167 -0.307 4.666 1.00 83.25 184 GLN A O 1
ATOM 1436 N N . THR A 1 185 ? 21.102 -0.452 3.545 1.00 80.31 185 THR A N 1
ATOM 1437 C CA . THR A 1 185 ? 21.938 -0.769 4.712 1.00 80.31 185 THR A CA 1
ATOM 1438 C C . THR A 1 185 ? 22.048 0.418 5.662 1.00 80.31 185 THR A C 1
ATOM 1440 O O . THR A 1 185 ? 21.952 0.233 6.868 1.00 80.31 185 THR A O 1
ATOM 1443 N N . LEU A 1 186 ? 22.154 1.651 5.163 1.00 75.88 186 LEU A N 1
ATOM 1444 C CA . LEU A 1 186 ? 22.107 2.861 5.982 1.00 75.88 186 LEU A CA 1
ATOM 1445 C C . LEU A 1 186 ? 20.745 3.020 6.661 1.00 75.88 186 LEU A C 1
ATOM 1447 O O . LEU A 1 186 ? 20.706 3.358 7.835 1.00 75.88 186 LEU A O 1
ATOM 1451 N N . ASN A 1 187 ? 19.645 2.732 5.970 1.00 67.31 187 ASN A N 1
ATOM 1452 C CA . ASN A 1 187 ? 18.294 2.755 6.527 1.00 67.31 187 ASN A CA 1
ATOM 1453 C C . ASN A 1 187 ? 18.082 1.628 7.544 1.00 67.31 187 ASN A C 1
ATOM 1455 O O . ASN A 1 187 ? 17.420 1.852 8.550 1.00 67.31 187 ASN A O 1
ATOM 1459 N N . ALA A 1 188 ? 18.677 0.453 7.332 1.00 63.88 188 ALA A N 1
ATOM 1460 C CA . ALA A 1 188 ? 18.689 -0.636 8.306 1.00 63.88 188 ALA A CA 1
ATOM 1461 C C . ALA A 1 188 ? 19.574 -0.318 9.531 1.00 63.88 188 ALA A C 1
ATOM 1463 O O . ALA A 1 188 ? 19.256 -0.730 10.644 1.00 63.88 188 ALA A O 1
ATOM 1464 N N . ASN A 1 189 ? 20.653 0.451 9.342 1.00 56.16 189 ASN A N 1
ATOM 1465 C CA . ASN A 1 189 ? 21.602 0.832 10.393 1.00 56.16 189 ASN A CA 1
ATOM 1466 C C . ASN A 1 189 ? 21.169 2.086 11.181 1.00 56.16 189 ASN A C 1
ATOM 1468 O O . ASN A 1 189 ? 21.420 2.165 12.379 1.00 56.16 189 ASN A O 1
ATOM 1472 N N . GLN A 1 190 ? 20.531 3.073 10.539 1.00 56.34 190 GLN A N 1
ATOM 1473 C CA . GLN A 1 190 ? 19.926 4.249 11.191 1.00 56.34 190 GLN A CA 1
ATOM 1474 C C . GLN A 1 190 ? 18.535 3.939 11.744 1.00 56.34 190 GLN A C 1
ATOM 1476 O O . GLN A 1 190 ? 18.116 4.521 12.741 1.00 56.34 190 GLN A O 1
ATOM 1481 N N . GLY A 1 191 ? 17.811 3.029 11.102 1.00 50.97 191 GLY A N 1
ATOM 1482 C CA . GLY A 1 191 ? 16.527 2.527 11.546 1.00 50.97 191 GLY A CA 1
ATOM 1483 C C . GLY A 1 191 ? 16.677 1.089 11.995 1.00 50.97 191 GLY A C 1
ATOM 1484 O O . GLY A 1 191 ? 16.227 0.213 11.264 1.00 50.97 191 GLY A O 1
ATOM 1485 N N . GLY A 1 192 ? 17.272 0.884 13.178 1.00 48.56 192 GLY A N 1
ATOM 1486 C CA . GLY A 1 192 ? 17.528 -0.426 13.779 1.00 48.56 192 GLY A CA 1
ATOM 1487 C C . GLY A 1 192 ? 16.503 -1.488 13.377 1.00 48.56 192 GLY A C 1
ATOM 1488 O O . GLY A 1 192 ? 15.291 -1.249 13.453 1.00 48.56 192 GLY A O 1
ATOM 1489 N N . GLU A 1 193 ? 17.043 -2.604 12.888 1.00 45.53 193 GLU A N 1
ATOM 1490 C CA . GLU A 1 193 ? 16.364 -3.876 12.650 1.00 45.53 193 GLU A CA 1
ATOM 1491 C C . GLU A 1 193 ? 15.068 -3.742 11.833 1.00 45.53 193 GLU A C 1
ATOM 1493 O O . GLU A 1 193 ? 13.952 -3.777 12.343 1.00 45.53 193 GLU A O 1
ATOM 1498 N N . LEU A 1 194 ? 15.215 -3.566 10.517 1.00 51.56 194 LEU A N 1
ATOM 1499 C CA . LEU A 1 194 ? 14.077 -3.487 9.596 1.00 51.56 194 LEU A CA 1
ATOM 1500 C C . LEU A 1 194 ? 13.348 -4.832 9.392 1.00 51.56 194 LEU A C 1
ATOM 1502 O O . LEU A 1 194 ? 12.282 -4.832 8.788 1.00 51.56 194 LEU A O 1
ATOM 1506 N N . ASP A 1 195 ? 13.896 -5.946 9.893 1.00 46.12 195 ASP A N 1
ATOM 1507 C CA . ASP A 1 195 ? 13.376 -7.303 9.646 1.00 46.12 195 ASP A CA 1
ATOM 1508 C C . ASP A 1 195 ? 12.994 -8.078 10.923 1.00 46.12 195 ASP A C 1
ATOM 1510 O O . ASP A 1 195 ? 12.513 -9.206 10.850 1.00 46.12 195 ASP A O 1
ATOM 1514 N N . ALA A 1 196 ? 13.126 -7.468 12.108 1.00 46.91 196 ALA A N 1
ATOM 1515 C CA . ALA A 1 196 ? 12.555 -8.022 13.332 1.00 46.91 196 ALA A CA 1
ATOM 1516 C C . ALA A 1 196 ? 11.546 -7.044 13.928 1.00 46.91 196 ALA A C 1
ATOM 1518 O O . ALA A 1 196 ? 11.855 -6.150 14.714 1.00 46.91 196 ALA A O 1
ATOM 1519 N N . ILE A 1 197 ? 10.280 -7.304 13.620 1.00 52.94 197 ILE A N 1
ATOM 1520 C CA . ILE A 1 197 ? 9.126 -6.782 14.365 1.00 52.94 197 ILE A CA 1
ATOM 1521 C C . ILE A 1 197 ? 9.242 -7.132 15.876 1.00 52.94 197 ILE A C 1
ATOM 1523 O O . ILE A 1 197 ? 8.574 -6.518 16.702 1.00 52.94 197 ILE A O 1
ATOM 1527 N N . ASP A 1 198 ? 10.129 -8.066 16.245 1.00 52.03 198 ASP A N 1
ATOM 1528 C CA . ASP A 1 198 ? 10.357 -8.576 17.603 1.00 52.03 198 ASP A CA 1
ATOM 1529 C C . ASP A 1 198 ? 11.423 -7.804 18.425 1.00 52.03 198 ASP A C 1
ATOM 1531 O O . ASP A 1 198 ? 11.531 -8.015 19.631 1.00 52.03 198 ASP A O 1
ATOM 1535 N N . GLY A 1 199 ? 12.202 -6.892 17.817 1.00 56.34 199 GLY A N 1
ATOM 1536 C CA . GLY A 1 199 ? 13.358 -6.245 18.475 1.00 56.34 199 GLY A CA 1
ATOM 1537 C C . GLY A 1 199 ? 13.254 -4.734 18.718 1.00 56.34 199 GLY A C 1
ATOM 1538 O O . GLY A 1 199 ? 14.063 -4.159 19.450 1.00 56.34 199 GLY A O 1
ATOM 1539 N N . MET A 1 200 ? 12.268 -4.057 18.125 1.00 61.59 200 MET A N 1
ATOM 1540 C CA . MET A 1 200 ? 12.273 -2.597 18.080 1.00 61.59 200 MET A CA 1
ATOM 1541 C C . MET A 1 200 ? 11.882 -1.961 19.420 1.00 61.59 200 MET A C 1
ATOM 1543 O O . MET A 1 200 ? 10.763 -2.146 19.911 1.00 61.59 200 MET A O 1
ATOM 1547 N N . THR A 1 201 ? 12.772 -1.154 20.011 1.00 79.06 201 THR A N 1
ATOM 1548 C CA . THR A 1 201 ? 12.410 -0.439 21.239 1.00 79.06 201 THR A CA 1
ATOM 1549 C C . THR A 1 201 ? 11.350 0.631 20.928 1.00 79.06 201 THR A C 1
ATOM 1551 O O . THR A 1 201 ? 11.373 1.245 19.855 1.00 79.06 201 THR A O 1
ATOM 1554 N N . PRO A 1 202 ? 10.413 0.920 21.851 1.00 79.25 202 PRO A N 1
ATOM 1555 C CA . PRO A 1 202 ? 9.408 1.967 21.646 1.00 79.25 202 PRO A CA 1
ATOM 1556 C C . PRO A 1 202 ? 10.015 3.337 21.313 1.00 79.25 202 PRO A C 1
ATOM 1558 O O . PRO A 1 202 ? 9.399 4.129 20.604 1.00 79.25 202 PRO A O 1
ATOM 1561 N N . LEU A 1 203 ? 11.231 3.612 21.799 1.00 80.44 203 LEU A N 1
ATOM 1562 C CA . LEU A 1 203 ? 11.963 4.840 21.504 1.00 80.44 203 LEU A CA 1
ATOM 1563 C C . LEU A 1 203 ? 12.442 4.876 20.049 1.00 80.44 203 LEU A C 1
ATOM 1565 O O . LEU A 1 203 ? 12.268 5.897 19.386 1.00 80.44 203 LEU A O 1
ATOM 1569 N N . ASP A 1 204 ? 12.956 3.762 19.530 1.00 76.81 204 ASP A N 1
ATOM 1570 C CA . ASP A 1 204 ? 13.365 3.667 18.127 1.00 76.81 204 ASP A CA 1
ATOM 1571 C C . ASP A 1 204 ? 12.160 3.890 17.197 1.00 76.81 204 ASP A C 1
ATOM 1573 O O . ASP A 1 204 ? 12.278 4.535 16.153 1.00 76.81 204 ASP A O 1
ATOM 1577 N N . MET A 1 205 ? 10.974 3.402 17.582 1.00 77.38 205 MET A N 1
ATOM 1578 C CA . MET A 1 205 ? 9.748 3.612 16.806 1.00 77.38 205 MET A CA 1
ATOM 1579 C C . MET A 1 205 ? 9.332 5.088 16.804 1.00 77.38 205 MET A C 1
ATOM 1581 O O . MET A 1 205 ? 8.979 5.624 15.754 1.00 77.38 205 MET A O 1
ATOM 1585 N N . VAL A 1 206 ? 9.440 5.773 17.948 1.00 84.25 206 VAL A N 1
ATOM 1586 C CA . VAL A 1 206 ? 9.192 7.221 18.034 1.00 84.25 206 VAL A CA 1
ATOM 1587 C C . VAL A 1 206 ? 10.176 7.995 17.163 1.00 84.25 206 VAL A C 1
ATOM 1589 O O . VAL A 1 206 ? 9.744 8.874 16.423 1.00 84.25 206 VAL A O 1
ATOM 1592 N N . VAL A 1 207 ? 11.469 7.660 17.190 1.00 83.50 207 VAL A N 1
ATOM 1593 C CA . VAL A 1 207 ? 12.482 8.324 16.352 1.00 83.50 207 VAL A CA 1
ATOM 1594 C C . VAL A 1 207 ? 12.194 8.106 14.862 1.00 83.50 207 VAL A C 1
ATOM 1596 O O . VAL A 1 207 ? 12.254 9.070 14.096 1.00 83.50 207 VAL A O 1
ATOM 1599 N N . LYS A 1 208 ? 11.796 6.893 14.443 1.00 75.81 208 LYS A N 1
ATOM 1600 C CA . LYS A 1 208 ? 11.373 6.624 13.053 1.00 75.81 208 LYS A CA 1
ATOM 1601 C C . LYS A 1 208 ? 10.166 7.476 12.651 1.00 75.81 208 LYS A C 1
ATOM 1603 O O . LYS A 1 208 ? 10.190 8.093 11.585 1.00 75.81 208 LYS A O 1
ATOM 1608 N N . ILE A 1 209 ? 9.140 7.544 13.503 1.00 84.69 209 ILE A N 1
ATOM 1609 C CA . ILE A 1 209 ? 7.944 8.359 13.247 1.00 84.69 209 ILE A CA 1
ATOM 1610 C C . ILE A 1 209 ? 8.329 9.832 13.127 1.00 84.69 209 ILE A C 1
ATOM 1612 O O . ILE A 1 209 ? 7.922 10.486 12.173 1.00 84.69 209 ILE A O 1
ATOM 1616 N N . LEU A 1 210 ? 9.148 10.345 14.046 1.00 89.38 210 LEU A N 1
ATOM 1617 C CA . LEU A 1 210 ? 9.542 11.751 14.049 1.00 89.38 210 LEU A CA 1
ATOM 1618 C C . LEU A 1 210 ? 10.377 12.114 12.822 1.00 89.38 210 LEU A C 1
ATOM 1620 O O . LEU A 1 210 ? 10.171 13.175 12.242 1.00 89.38 210 LEU A O 1
ATOM 1624 N N . ASN A 1 211 ? 11.288 11.233 12.405 1.00 85.19 211 ASN A N 1
ATOM 1625 C CA . ASN A 1 211 ? 12.082 11.446 11.200 1.00 85.19 211 ASN A CA 1
ATOM 1626 C C . ASN A 1 211 ? 11.191 11.474 9.949 1.00 85.19 211 ASN A C 1
ATOM 1628 O O . ASN A 1 211 ? 11.278 12.398 9.146 1.00 85.19 211 ASN A O 1
ATOM 1632 N N . ASN A 1 212 ? 10.261 10.522 9.820 1.00 83.06 212 ASN A N 1
ATOM 1633 C CA . ASN A 1 212 ? 9.306 10.514 8.713 1.00 83.06 212 ASN A CA 1
ATOM 1634 C C . ASN A 1 212 ? 8.388 11.750 8.727 1.00 83.06 212 ASN A C 1
ATOM 1636 O O . ASN A 1 212 ? 8.127 12.344 7.678 1.00 83.06 212 ASN A O 1
ATOM 1640 N N . GLN A 1 213 ? 7.942 12.174 9.911 1.00 87.50 213 GLN A N 1
ATOM 1641 C CA . GLN A 1 213 ? 7.159 13.394 10.090 1.00 87.50 213 GLN A CA 1
ATOM 1642 C C . GLN A 1 213 ? 7.961 14.644 9.724 1.00 87.50 213 GLN A C 1
ATOM 1644 O O . GLN A 1 213 ? 7.415 15.523 9.065 1.00 87.50 213 GLN A O 1
ATOM 1649 N N . LEU A 1 214 ? 9.246 14.718 10.084 1.00 92.25 214 LEU A N 1
ATOM 1650 C CA . LEU A 1 214 ? 10.126 15.825 9.710 1.00 92.25 214 LEU A CA 1
ATOM 1651 C C . LEU A 1 214 ? 10.315 15.887 8.194 1.00 92.25 214 LEU A C 1
ATOM 1653 O O . LEU A 1 214 ? 10.125 16.950 7.609 1.00 92.25 214 LEU A O 1
ATOM 1657 N N . SER A 1 215 ? 10.619 14.760 7.544 1.00 86.00 215 SER A N 1
ATOM 1658 C CA . SER A 1 215 ? 10.731 14.705 6.082 1.00 86.00 215 SER A CA 1
ATOM 1659 C C . SER A 1 215 ? 9.418 15.092 5.398 1.00 86.00 215 SER A C 1
ATOM 1661 O O . SER A 1 215 ? 9.432 15.857 4.437 1.00 86.00 215 SER A O 1
ATOM 1663 N N . SER A 1 216 ? 8.279 14.624 5.920 1.00 89.00 216 SER A N 1
ATOM 1664 C CA . SER A 1 216 ? 6.953 14.995 5.411 1.00 89.00 216 SER A CA 1
ATOM 1665 C C . SER A 1 216 ? 6.679 16.489 5.582 1.00 89.00 216 SER A C 1
ATOM 1667 O O . SER A 1 216 ? 6.133 17.117 4.680 1.00 89.00 216 SER A O 1
ATOM 1669 N N . LEU A 1 217 ? 7.080 17.079 6.711 1.00 95.19 217 LEU A N 1
ATOM 1670 C CA . LEU A 1 217 ? 6.890 18.501 6.981 1.00 95.19 217 LEU A CA 1
ATOM 1671 C C . LEU A 1 217 ? 7.784 19.371 6.092 1.00 95.19 217 LEU A C 1
ATOM 1673 O O . LEU A 1 217 ? 7.300 20.352 5.541 1.00 95.19 217 LEU A O 1
ATOM 1677 N N . MET A 1 218 ? 9.047 18.984 5.901 1.00 93.69 218 MET A N 1
ATOM 1678 C CA . MET A 1 218 ? 9.952 19.654 4.962 1.00 93.69 218 MET A CA 1
ATOM 1679 C C . MET A 1 218 ? 9.415 19.591 3.530 1.00 93.69 218 MET A C 1
ATOM 1681 O O . MET A 1 218 ? 9.433 20.594 2.825 1.00 93.69 218 MET A O 1
ATOM 1685 N N . TRP A 1 219 ? 8.878 18.440 3.117 1.00 93.94 219 TRP A N 1
ATOM 1686 C CA . TRP A 1 219 ? 8.253 18.297 1.803 1.00 93.94 219 TRP A CA 1
ATOM 1687 C C . TRP A 1 219 ? 7.010 19.185 1.651 1.00 93.94 219 TRP A C 1
ATOM 1689 O O . TRP A 1 219 ? 6.814 19.805 0.606 1.00 93.94 219 TRP A O 1
ATOM 1699 N N . ILE A 1 220 ? 6.172 19.279 2.691 1.00 95.12 220 ILE A N 1
ATOM 1700 C CA . ILE A 1 220 ? 5.016 20.186 2.700 1.00 95.12 220 ILE A CA 1
ATOM 1701 C C . ILE A 1 220 ? 5.473 21.643 2.590 1.00 95.12 220 ILE A C 1
ATOM 1703 O O . ILE A 1 220 ? 4.860 22.394 1.836 1.00 95.12 220 ILE A O 1
ATOM 1707 N N . ASP A 1 221 ? 6.522 22.036 3.312 1.00 96.38 221 ASP A N 1
ATOM 1708 C CA . ASP A 1 221 ? 7.061 23.399 3.290 1.00 96.38 221 ASP A CA 1
ATOM 1709 C C . ASP A 1 221 ? 7.590 23.768 1.897 1.00 96.38 221 ASP A C 1
ATOM 1711 O O . ASP A 1 221 ? 7.142 24.749 1.305 1.00 96.38 221 ASP A O 1
ATOM 1715 N N . GLU A 1 222 ? 8.412 22.902 1.294 1.00 95.94 222 GLU A N 1
ATOM 1716 C CA . GLU A 1 222 ? 8.899 23.067 -0.082 1.00 95.94 222 GLU A CA 1
ATOM 1717 C C . GLU A 1 222 ? 7.736 23.208 -1.079 1.00 95.94 222 GLU A C 1
ATOM 1719 O O . GLU A 1 222 ? 7.727 24.097 -1.938 1.00 95.94 222 GLU A O 1
ATOM 1724 N N . LYS A 1 223 ? 6.705 22.361 -0.958 1.00 93.69 223 LYS A N 1
ATOM 1725 C CA . LYS A 1 223 ? 5.530 22.437 -1.835 1.00 93.69 223 LYS A CA 1
ATOM 1726 C C . LYS A 1 223 ? 4.689 23.681 -1.578 1.00 93.69 223 LYS A C 1
ATOM 1728 O O . LYS A 1 223 ? 4.161 24.248 -2.535 1.00 93.69 223 LYS A O 1
ATOM 1733 N N . ALA A 1 224 ? 4.563 24.129 -0.334 1.00 97.00 224 ALA A N 1
ATOM 1734 C CA . ALA A 1 224 ? 3.868 25.364 0.006 1.00 97.00 224 ALA A CA 1
ATOM 1735 C C . ALA A 1 224 ? 4.597 26.588 -0.568 1.00 97.00 224 ALA A C 1
ATOM 1737 O O . ALA A 1 224 ? 3.944 27.463 -1.146 1.00 97.00 224 ALA A O 1
ATOM 1738 N N . GLU A 1 225 ? 5.930 26.625 -0.497 1.00 97.00 225 GLU A N 1
ATOM 1739 C CA . GLU A 1 225 ? 6.746 27.648 -1.156 1.00 97.00 225 GLU A CA 1
ATOM 1740 C C . GLU A 1 225 ? 6.584 27.605 -2.679 1.00 97.00 225 GLU A C 1
ATOM 1742 O O . GLU A 1 225 ? 6.391 28.648 -3.313 1.00 97.00 225 GLU A O 1
ATOM 1747 N N . GLU A 1 226 ? 6.574 26.413 -3.280 1.00 96.31 226 GLU A N 1
ATOM 1748 C CA . GLU A 1 226 ? 6.334 26.242 -4.714 1.00 96.31 226 GLU A CA 1
ATOM 1749 C C . GLU A 1 226 ? 4.949 26.782 -5.119 1.00 96.31 226 GLU A C 1
ATOM 1751 O O . GLU A 1 226 ? 4.830 27.538 -6.091 1.00 96.31 226 GLU A O 1
ATOM 1756 N N . PHE A 1 227 ? 3.898 26.448 -4.363 1.00 95.81 227 PHE A N 1
ATOM 1757 C CA . PHE A 1 227 ? 2.549 26.971 -4.583 1.00 95.81 227 PHE A CA 1
ATOM 1758 C C . PHE A 1 227 ? 2.485 28.489 -4.398 1.00 95.81 227 PHE A C 1
ATOM 1760 O O . PHE A 1 227 ? 1.899 29.173 -5.240 1.00 95.81 227 PHE A O 1
ATOM 1767 N N . SER A 1 228 ? 3.122 29.028 -3.359 1.00 96.19 228 SER A N 1
ATOM 1768 C CA . SER A 1 228 ? 3.213 30.471 -3.109 1.00 96.19 228 SER A CA 1
ATOM 1769 C C . SER A 1 228 ? 3.906 31.195 -4.270 1.00 96.19 228 SER A C 1
ATOM 1771 O O . SER A 1 228 ? 3.372 32.166 -4.813 1.00 96.19 228 SER A O 1
ATOM 1773 N N . SER A 1 229 ? 5.031 30.658 -4.752 1.00 96.31 229 SER A N 1
ATOM 1774 C CA . SER A 1 229 ? 5.757 31.175 -5.917 1.00 96.31 229 SER A CA 1
ATOM 1775 C C . SER A 1 229 ? 4.899 31.146 -7.185 1.00 96.31 229 SER A C 1
ATOM 1777 O O . SER A 1 229 ? 4.860 32.123 -7.939 1.00 96.31 229 SER A O 1
ATOM 1779 N N . ARG A 1 230 ? 4.157 30.054 -7.422 1.00 95.38 230 ARG A N 1
ATOM 1780 C CA . ARG A 1 230 ? 3.218 29.937 -8.552 1.00 95.38 230 ARG A CA 1
ATOM 1781 C C . ARG A 1 230 ? 2.085 30.965 -8.453 1.00 95.38 230 ARG A C 1
ATOM 1783 O O . ARG A 1 230 ? 1.782 31.612 -9.454 1.00 95.38 230 ARG A O 1
ATOM 1790 N N . ILE A 1 231 ? 1.510 31.173 -7.267 1.00 95.38 231 ILE A N 1
ATOM 1791 C CA . ILE A 1 231 ? 0.477 32.194 -7.023 1.00 95.38 231 ILE A CA 1
ATOM 1792 C C . ILE A 1 231 ? 1.034 33.598 -7.273 1.00 95.38 231 ILE A C 1
ATOM 1794 O O . ILE A 1 231 ? 0.398 34.390 -7.966 1.00 95.38 231 ILE A O 1
ATOM 1798 N N . GLN A 1 232 ? 2.235 33.909 -6.781 1.00 93.94 232 GLN A N 1
ATOM 1799 C CA . GLN A 1 232 ? 2.864 35.214 -6.993 1.00 93.94 232 GLN A CA 1
ATOM 1800 C C . GLN A 1 232 ? 3.179 35.459 -8.476 1.00 93.94 232 GLN A C 1
ATOM 1802 O O . GLN A 1 232 ? 2.942 36.556 -8.985 1.00 93.94 232 GLN A O 1
ATOM 1807 N N . LYS A 1 233 ? 3.656 34.438 -9.202 1.00 93.06 233 LYS A N 1
ATOM 1808 C CA . LYS A 1 233 ? 3.843 34.508 -10.661 1.00 93.06 233 LYS A CA 1
ATOM 1809 C C . LYS A 1 233 ? 2.525 34.794 -11.379 1.00 93.06 233 LYS A C 1
ATOM 1811 O O . LYS A 1 233 ? 2.502 35.683 -12.226 1.00 93.06 233 LYS A O 1
ATOM 1816 N N . LEU A 1 234 ? 1.438 34.108 -11.023 1.00 90.25 234 LEU A N 1
ATOM 1817 C CA . LEU A 1 234 ? 0.110 34.349 -11.599 1.00 90.25 234 LEU A CA 1
ATOM 1818 C C . LEU A 1 234 ? -0.423 35.748 -11.268 1.00 90.25 234 LEU A C 1
ATOM 1820 O O . LEU A 1 234 ? -0.938 36.423 -12.154 1.00 90.25 234 LEU A O 1
ATOM 1824 N N . ALA A 1 235 ? -0.252 36.222 -10.033 1.00 89.25 235 ALA A N 1
ATOM 1825 C CA . ALA A 1 235 ? -0.645 37.573 -9.633 1.00 89.25 235 ALA A CA 1
ATOM 1826 C C . ALA A 1 235 ? 0.129 38.648 -10.417 1.00 89.25 235 ALA A C 1
ATOM 1828 O O . ALA A 1 235 ? -0.456 39.616 -10.904 1.00 89.25 235 ALA A O 1
ATOM 1829 N N . ASN A 1 236 ? 1.436 38.451 -10.607 1.00 86.19 236 ASN A N 1
ATOM 1830 C CA . ASN A 1 236 ? 2.279 39.362 -11.378 1.00 86.19 236 ASN A CA 1
ATOM 1831 C C . ASN A 1 236 ? 1.953 39.326 -12.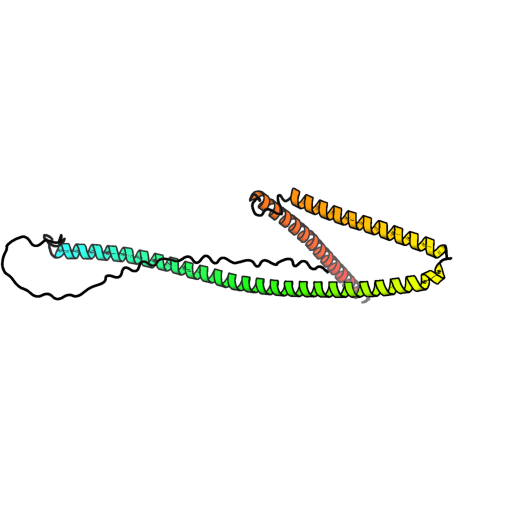880 1.00 86.19 236 ASN A C 1
ATOM 1833 O O . ASN A 1 236 ? 1.916 40.377 -13.516 1.00 86.19 236 ASN A O 1
ATOM 1837 N N . GLN A 1 237 ? 1.675 38.148 -13.448 1.00 82.81 237 GLN A N 1
ATOM 1838 C CA . GLN A 1 237 ? 1.226 38.002 -14.839 1.00 82.81 237 GLN A CA 1
ATOM 1839 C C . GLN A 1 237 ? -0.159 38.620 -15.058 1.00 82.81 237 GLN A C 1
ATOM 1841 O O . GLN A 1 237 ? -0.355 39.322 -16.045 1.00 82.81 237 GLN A O 1
ATOM 1846 N N . GLY A 1 238 ? -1.090 38.433 -14.118 1.00 76.56 238 GLY A N 1
ATOM 1847 C CA . GLY A 1 238 ? -2.398 39.087 -14.129 1.00 76.56 238 GLY A CA 1
ATOM 1848 C C . GLY A 1 238 ? -2.271 40.608 -14.068 1.00 76.56 238 GLY A C 1
ATOM 1849 O O . GLY A 1 238 ? -2.870 41.303 -14.881 1.00 76.56 238 GLY A O 1
ATOM 1850 N N . SER A 1 239 ? -1.410 41.136 -13.190 1.00 72.25 239 SER A N 1
ATOM 1851 C CA . SER A 1 239 ? -1.125 42.576 -13.124 1.00 72.25 239 SER A CA 1
ATOM 1852 C C . SER A 1 239 ? -0.456 43.106 -14.398 1.00 72.25 239 SER A C 1
ATOM 1854 O O . SER A 1 239 ? -0.741 44.228 -14.811 1.00 72.25 239 SER A O 1
ATOM 1856 N N . ALA A 1 240 ? 0.419 42.326 -15.039 1.00 70.12 240 ALA A N 1
ATOM 1857 C CA . ALA A 1 240 ? 1.052 42.700 -16.303 1.00 70.12 240 ALA A CA 1
ATOM 1858 C C . ALA A 1 240 ? 0.054 42.702 -17.475 1.00 70.12 240 ALA A C 1
ATOM 1860 O O . ALA A 1 240 ? 0.068 43.637 -18.275 1.00 70.12 240 ALA A O 1
ATOM 1861 N N . ALA A 1 241 ? -0.837 41.710 -17.541 1.00 70.50 241 ALA A N 1
ATOM 1862 C CA . ALA A 1 241 ? -1.906 41.639 -18.535 1.00 70.50 241 ALA A CA 1
ATOM 1863 C C . ALA A 1 241 ? -2.892 42.810 -18.385 1.00 70.50 241 ALA A C 1
ATOM 1865 O O . ALA A 1 241 ? -3.231 43.457 -19.374 1.00 70.50 241 ALA A O 1
ATOM 1866 N N . ASP A 1 242 ? -3.273 43.154 -17.152 1.00 67.94 242 ASP A N 1
ATOM 1867 C CA . ASP A 1 242 ? -4.175 44.277 -16.869 1.00 67.94 242 ASP A CA 1
ATOM 1868 C C . ASP A 1 242 ? -3.532 45.629 -17.243 1.00 67.94 242 ASP A C 1
ATOM 1870 O O . ASP A 1 242 ? -4.167 46.520 -17.811 1.00 67.94 242 ASP A O 1
ATOM 1874 N N . ARG A 1 243 ? -2.213 45.760 -17.030 1.00 65.25 243 ARG A N 1
ATOM 1875 C CA . ARG A 1 243 ? -1.439 46.951 -17.418 1.00 65.25 243 ARG A CA 1
ATOM 1876 C C . ARG A 1 243 ? -1.280 47.091 -18.936 1.00 65.25 243 ARG A C 1
ATOM 1878 O O . ARG A 1 243 ? -1.335 48.209 -19.441 1.00 65.25 243 ARG A O 1
ATOM 1885 N N . GLN A 1 244 ? -1.113 45.987 -19.668 1.00 66.38 244 GLN A N 1
ATOM 1886 C CA . GLN A 1 244 ? -1.094 45.991 -21.138 1.00 66.38 244 GLN A CA 1
ATOM 1887 C C . GLN A 1 244 ? -2.466 46.355 -21.726 1.00 66.38 244 GLN A C 1
ATOM 1889 O O . GLN A 1 244 ? -2.538 47.106 -22.698 1.00 66.38 244 GLN A O 1
ATOM 1894 N N . LEU A 1 245 ? -3.556 45.897 -21.103 1.00 63.53 245 LEU A N 1
ATOM 1895 C CA . LEU A 1 245 ? -4.928 46.213 -21.515 1.00 63.53 245 LEU A CA 1
ATOM 1896 C C . LEU A 1 245 ? -5.269 47.699 -21.285 1.00 63.53 245 LEU A C 1
ATOM 1898 O O . LEU A 1 245 ? -5.958 48.317 -22.096 1.00 63.53 245 LEU A O 1
ATOM 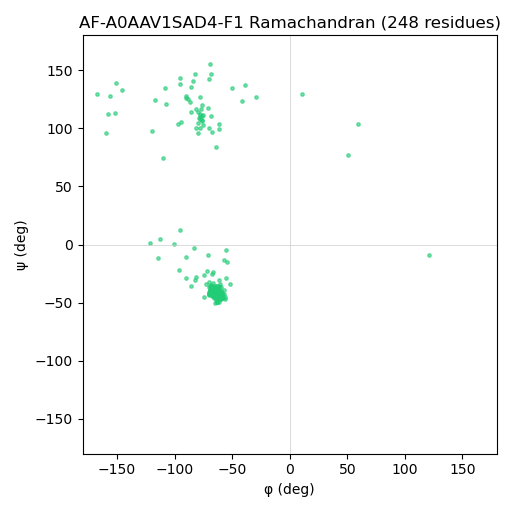1902 N N . LEU A 1 246 ? -4.734 48.301 -20.218 1.00 64.88 246 LEU A N 1
ATOM 1903 C CA . LEU A 1 246 ? -4.814 49.745 -19.964 1.00 64.88 246 LEU A CA 1
ATOM 1904 C C . LEU A 1 246 ? -3.911 50.576 -20.893 1.00 64.88 246 LEU A C 1
ATOM 1906 O O . LEU A 1 246 ? -4.299 51.676 -21.277 1.00 64.88 246 LEU A O 1
ATOM 1910 N N . GLY A 1 247 ? -2.743 50.059 -21.289 1.00 60.38 247 GLY A N 1
ATOM 1911 C CA . GLY A 1 247 ? -1.820 50.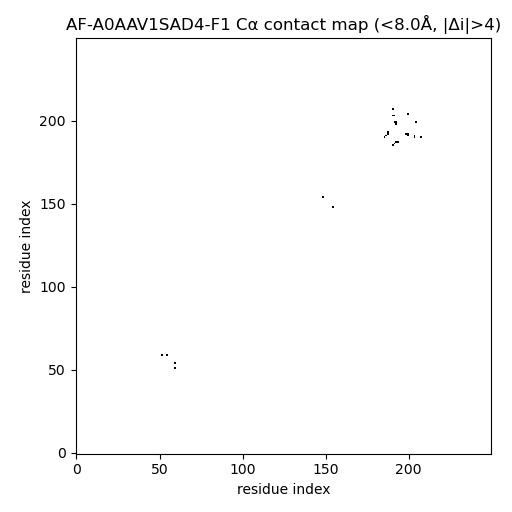732 -22.212 1.00 60.38 247 GLY A CA 1
ATOM 1912 C C . GLY A 1 247 ? -2.292 50.782 -23.671 1.00 60.38 247 GLY A C 1
ATOM 1913 O O . GLY A 1 247 ? -1.878 51.668 -24.406 1.00 60.38 247 GLY A O 1
ATOM 1914 N N . LEU A 1 248 ? -3.185 49.877 -24.083 1.00 58.91 248 LEU A N 1
ATOM 1915 C CA . LEU A 1 248 ? -3.799 49.858 -25.421 1.00 58.91 248 LEU A CA 1
ATOM 1916 C C . LEU A 1 248 ? -5.011 50.801 -25.566 1.00 58.91 248 LEU A C 1
ATOM 1918 O O . LEU A 1 248 ? -5.590 50.886 -26.647 1.00 58.91 248 LEU A O 1
ATOM 1922 N N . LYS A 1 249 ? -5.429 51.483 -24.490 1.00 54.28 249 LYS A N 1
ATOM 1923 C CA . LYS A 1 249 ? -6.608 52.371 -24.468 1.00 54.28 249 LYS A CA 1
ATOM 1924 C C . LYS A 1 249 ? -6.305 53.859 -24.707 1.00 54.28 249 LYS A C 1
ATOM 1926 O O . LYS A 1 249 ? -7.205 54.675 -24.512 1.00 54.28 249 LYS A O 1
ATOM 1931 N N . PHE A 1 250 ? -5.099 54.207 -25.149 1.00 44.16 250 PHE A N 1
ATOM 1932 C CA . PHE A 1 250 ? -4.723 55.576 -25.519 1.00 44.16 250 PHE A CA 1
ATOM 1933 C C . PHE A 1 250 ? -4.135 55.634 -26.924 1.00 44.16 250 PHE A C 1
ATOM 1935 O O . PHE A 1 250 ? -3.301 54.758 -27.243 1.00 44.16 250 PHE A O 1
#

Secondary structure (DSSP, 8-state):
-------PPPP---------------------------------------TTTTS-HHHHHHHHHHHHHHHHHHHHHHHHHHHHHHHHHHHHHHHHHHHHHHHHHHHHHHHHHHHHHHHHHHHHHHHHHHHHHHHHHHHHHHHHHHHHHTT-HHHHHHHHHHHHHHHHHHHHHHHHHHHHHHHHHHHHHHSS-TT-TTT--HHHHHHHHHHHHHHHHHHHHHHHHHHHHHHHHHHHHHHHHHHHHHHTT-

Organism: NCBI:txid77055

Solvent-accessible surface area (backbone atoms only — not comparable to full-atom values): 15116 Å² total; per-residue (Å²): 139,82,90,80,86,84,83,86,80,80,88,81,81,84,81,85,80,82,83,81,81,79,87,78,92,76,88,84,85,82,89,80,90,80,90,80,89,82,85,90,78,97,69,82,76,85,74,67,90,56,89,62,77,87,55,55,74,66,54,52,53,51,50,52,51,51,53,49,53,51,50,52,53,52,50,52,53,49,54,52,52,50,52,56,49,50,54,49,51,53,53,50,48,57,51,49,54,52,48,51,56,51,50,52,50,50,51,53,52,49,55,52,49,52,54,49,49,54,50,51,52,52,51,49,55,51,50,53,53,52,47,54,53,50,50,51,51,51,53,49,50,48,59,66,46,47,77,75,48,79,83,45,68,73,56,54,57,50,52,56,52,52,53,53,49,53,52,52,49,55,50,52,50,50,50,49,52,48,49,52,48,50,49,52,52,47,48,34,67,76,43,66,59,81,85,39,94,86,70,68,49,75,63,58,54,49,51,51,51,51,51,54,49,48,55,52,48,52,52,49,48,56,50,50,51,51,50,51,52,51,51,52,50,49,53,51,51,51,53,50,53,54,50,52,61,60,60,70,74,113

Radius of gyration: 43.98 Å; Cα contacts (8 Å, |Δi|>4): 14; chains: 1; bounding box: 86×102×118 Å

Foldseek 3Di:
DDDDDDDDDDDDDDDDDDDDDDDDDDDDDDDDDDDDDDDDDDDDDPPDPPPPPPDDPVVVVVVVVVVVVVVVVVVVVVVVVVVVVVVVVVVVVVVVVVVVVVVVVVVVVVVVVVVVVVVVVVVVVVVVVVVVVVVVVVVVVCVVCCVVCVPPPVVVVVVVVVVVVVVVVVVVVVVVVVVVVVVVVVCCVLQPDPPDPPDDDPVSVVVVVVVVVVVVVVVVVVVVVVVVVVVVVVVVVVVVVVVVVVVVPD

InterPro domains:
  IPR007758 Nucleoporin, NSP1-like, C-terminal [PF05064] (48-144)
  IPR026010 Nucleoporin NSP1/NUP62 [PTHR12084] (6-245)

Mean predicted aligned error: 18.61 Å

Sequence (250 aa):
MSCVPASTAAPTTTSSSSTTTAQTSSLVVAPSSGTSSSVTALTAAPKLPSEVTGKTVEEIIKEWNAELQERTGKFRKQATAIAEWDKRILQNRDVLLRLEIEVAKVVETQANLERQLELIETHQQEVDKALQSMEQEAERIYKDERELLLDDEAASTRDAMYEQAEFTERELEQMTEQIKSVIQTLNANQGGELDAIDGMTPLDMVVKILNNQLSSLMWIDEKAEEFSSRIQKLANQGSAADRQLLGLKF

pLDDT: mean 77.72, std 22.22, range [32.88, 98.5]